Protein AF-0000000075429843 (afdb_homodimer)

Sequence (258 aa):
MAKFWPELMNDLEQLFETKENYDVIMQAGEEPNVQEIYAHYLILCCQSKYFRSKLREKKDGKFIFKKSNIPPEILENIIRFLYCGKINLSLENASALLKTANEFELHSLANHIQEFLIDNQKKLSKIMLMAKFWPELMNDLEQLFETKENYDVIMQAGEEPNVQEIYAHYLILCCQSKYFRSKLREKKDGKFIFKKSNIPPEILENIIRFLYCGKINLSLENASALLKTANEFELHSLANHIQEFLIDNQKKLSKIML

Solvent-accessible surface area (backbone atoms only — not comparable to full-atom values): 14122 Å² total; per-residue (Å²): 125,60,85,41,44,64,62,55,29,50,34,40,37,48,51,52,70,64,61,58,92,51,39,28,38,34,38,15,19,46,87,90,62,57,40,78,46,55,38,42,57,67,56,44,38,54,69,20,65,46,44,36,61,69,49,63,75,60,60,90,69,72,42,78,41,83,37,52,88,39,52,43,73,53,50,52,40,52,52,46,24,61,49,43,40,46,72,91,78,47,86,90,47,37,65,64,45,33,54,49,26,54,71,42,61,34,60,71,60,26,51,52,45,51,49,53,52,52,54,53,49,52,53,52,52,65,67,72,102,127,61,84,42,44,64,61,54,29,50,33,38,38,47,50,51,70,64,60,58,91,52,39,27,39,34,38,15,20,45,87,90,60,58,39,77,45,56,39,43,56,68,57,44,37,55,69,20,66,44,44,37,62,70,50,62,75,60,64,90,70,71,41,78,42,81,38,52,88,39,52,44,71,51,50,52,39,54,52,44,24,62,49,42,41,48,71,91,78,47,85,89,47,38,66,62,44,34,54,50,25,54,72,41,59,34,59,72,60,26,51,52,44,50,50,53,51,51,54,54,51,52,54,51,52,64,66,75,101

InterPro domains:
  IPR000210 BTB/POZ domain [PF00651] (12-120)
  IPR000210 BTB/POZ domain [PS50097] (22-91)
  IPR000210 BTB/POZ domain [SM00225] (22-121)
  IPR011333 SKP1/BTB/POZ domain superfamily [G3DSA:3.30.710.10] (2-128)
  IPR011333 SKP1/BTB/POZ domain superfamily [SSF54695] (4-119)
  IPR051481 BTB/POZ domain-containing protein and Galectin-3-binding [PTHR24410] (5-119)

Nearest PDB structures (foldseek):
  9etx-assembly1_A  TM=9.009E-01  e=1.009E-08  Homo sapiens
  7x4w-assembly1_D  TM=8.822E-01  e=7.793E-09  Homo sapiens
  7x4x-assembly3_F-2  TM=8.848E-01  e=2.051E-08  Homo sapiens
  2vpk-assembly1_A-2  TM=8.552E-01  e=4.538E-07  Homo sapiens
  3e4u-assembly2_D  TM=8.553E-01  e=8.110E-07  Homo sapiens

Organism: Rhizophagus irregularis (strain DAOM 181602 / DAOM 197198 / MUCL 43194) (NCBI:txid747089)

Foldseek 3Di:
DCVCLVVQLVVLLVVQVVLPPFQEWEWEADPPQTDIGTHHLVLLLVQFVLSVVVCVPPDPGHHYHYHHPAHPVLVSQVRSCSRRNDHDDDPVCLVSNLVVCVVRVVVVVNVVSVVVVVVVVVVVVVVVD/DCVCLVVQLVVLLVVQVVLPPFQEWEWEADPPQTDIGTHHLVLLLVQFVLSVVVCVPPDPGHHYHYHHPAHPVLVSQVRSCSRRNDHDDDPVCLVSNLVVCVVRVVVVVNVVSVVVVVVVVVVVVVVVD

Radius of gyration: 21.63 Å; Cα contacts (8 Å, |Δi|>4): 344; chains: 2; bounding box: 53×66×42 Å

pLDDT: mean 94.94, std 5.81, range [60.22, 98.81]

Structure (mmCIF, N/CA/C/O backbone):
data_AF-0000000075429843-model_v1
#
loop_
_entity.id
_entity.type
_entity.pdbx_description
1 polymer 'BTB/POZ protein'
#
loop_
_atom_site.group_PDB
_atom_site.id
_atom_site.type_symbol
_atom_site.label_atom_id
_atom_site.label_alt_id
_atom_site.label_comp_id
_atom_site.label_asym_id
_atom_site.label_entity_id
_atom_site.label_seq_id
_atom_site.pdbx_PDB_ins_code
_atom_site.Cartn_x
_atom_site.Cartn_y
_atom_site.Cartn_z
_atom_site.occupancy
_atom_site.B_iso_or_equiv
_atom_site.auth_seq_id
_atom_site.auth_comp_id
_atom_site.auth_asym_id
_atom_site.auth_atom_id
_atom_site.pdbx_PDB_model_num
ATOM 1 N N . MET A 1 1 ? -12.992 3.619 8.664 1 60.22 1 MET A N 1
ATOM 2 C CA . MET A 1 1 ? -11.547 3.395 8.766 1 60.22 1 MET A CA 1
ATOM 3 C C . MET A 1 1 ? -10.953 3.041 7.41 1 60.22 1 MET A C 1
ATOM 5 O O . MET A 1 1 ? -9.812 3.393 7.117 1 60.22 1 MET A O 1
ATOM 9 N N . ALA A 1 2 ? -11.773 2.734 6.5 1 82.62 2 ALA A N 1
ATOM 10 C CA . ALA A 1 2 ? -11.398 2.121 5.23 1 82.62 2 ALA A CA 1
ATOM 11 C C . ALA A 1 2 ? -11.75 3.029 4.055 1 82.62 2 ALA A C 1
ATOM 13 O O . ALA A 1 2 ? -11.648 2.625 2.896 1 82.62 2 ALA A O 1
ATOM 14 N N . LYS A 1 3 ? -12.008 4.297 4.418 1 92.69 3 LYS A N 1
ATOM 15 C CA . LYS A 1 3 ? -12.57 5.188 3.408 1 92.69 3 LYS A CA 1
ATOM 16 C C . LYS A 1 3 ? -11.617 5.352 2.229 1 92.69 3 LYS A C 1
ATOM 18 O O . LYS A 1 3 ? -12.047 5.441 1.079 1 92.69 3 LYS A O 1
ATOM 23 N N . PHE A 1 4 ? -10.414 5.297 2.475 1 96.94 4 PHE A N 1
ATOM 24 C CA . PHE A 1 4 ? -9.453 5.699 1.458 1 96.94 4 PHE A CA 1
ATOM 25 C C . PHE A 1 4 ? -8.695 4.488 0.926 1 96.94 4 PHE A C 1
ATOM 27 O O . PHE A 1 4 ? -7.887 4.609 0.002 1 96.94 4 PHE A O 1
ATOM 34 N N . TRP A 1 5 ? -8.992 3.365 1.437 1 96.31 5 TRP A N 1
ATOM 35 C CA . TRP A 1 5 ? -8.211 2.172 1.114 1 96.31 5 TRP A CA 1
ATOM 36 C C . TRP A 1 5 ? -8.367 1.804 -0.358 1 96.31 5 TRP A C 1
ATOM 38 O O . TRP A 1 5 ? -7.387 1.45 -1.02 1 96.31 5 TRP A O 1
ATOM 48 N N . PRO A 1 6 ? -9.57 1.978 -0.938 1 96.75 6 PRO A N 1
ATOM 49 C CA . PRO A 1 6 ? -9.68 1.626 -2.355 1 96.75 6 PRO A CA 1
ATOM 50 C C . PRO A 1 6 ? -8.773 2.473 -3.246 1 96.75 6 PRO A C 1
ATOM 52 O O . PRO A 1 6 ? -8.109 1.942 -4.137 1 96.75 6 PRO A O 1
ATOM 55 N N . GLU A 1 7 ? -8.727 3.74 -2.977 1 97.06 7 GLU A N 1
ATOM 56 C CA . GLU A 1 7 ? -7.906 4.641 -3.775 1 97.06 7 GLU A CA 1
ATOM 57 C C . GLU A 1 7 ? -6.418 4.34 -3.598 1 97.06 7 GLU A C 1
ATOM 59 O O . GLU A 1 7 ? -5.672 4.27 -4.574 1 97.06 7 GLU A O 1
ATOM 64 N N . LEU A 1 8 ? -6.008 4.145 -2.416 1 97.5 8 LEU A N 1
ATOM 65 C CA . LEU A 1 8 ? -4.602 3.869 -2.143 1 97.5 8 LEU A CA 1
ATOM 66 C C . LEU A 1 8 ? -4.18 2.537 -2.754 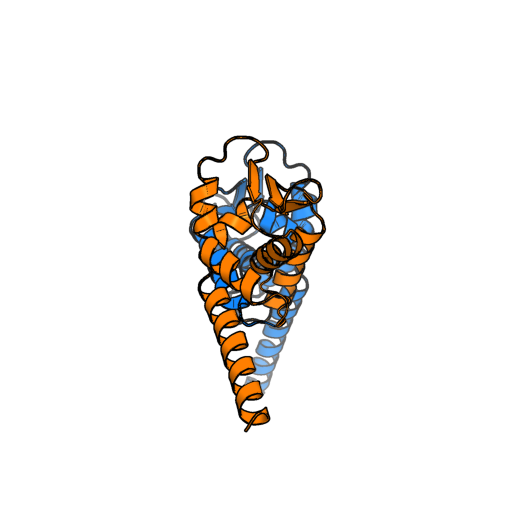1 97.5 8 LEU A C 1
ATOM 68 O O . LEU A 1 8 ? -3.111 2.438 -3.359 1 97.5 8 LEU A O 1
ATOM 72 N N . MET A 1 9 ? -5.039 1.525 -2.656 1 97.62 9 MET A N 1
ATOM 73 C CA . MET A 1 9 ? -4.727 0.208 -3.203 1 97.62 9 MET A CA 1
ATOM 74 C C . MET A 1 9 ? -4.688 0.247 -4.727 1 97.62 9 MET A C 1
ATOM 76 O O . MET A 1 9 ? -3.875 -0.438 -5.352 1 97.62 9 MET A O 1
ATOM 80 N N . ASN A 1 10 ? -5.594 1.026 -5.293 1 97.44 10 ASN A N 1
ATOM 81 C CA . ASN A 1 10 ? -5.562 1.202 -6.742 1 97.44 10 ASN A CA 1
ATOM 82 C C . ASN A 1 10 ? -4.246 1.818 -7.203 1 97.44 10 ASN A C 1
ATOM 84 O O . ASN A 1 10 ? -3.709 1.438 -8.25 1 97.44 10 ASN A O 1
ATOM 88 N N . ASP A 1 11 ? -3.797 2.748 -6.477 1 97.69 11 ASP A N 1
ATOM 89 C CA . ASP A 1 11 ? -2.525 3.377 -6.82 1 97.69 11 ASP A CA 1
ATOM 90 C C . ASP A 1 11 ? -1.376 2.379 -6.727 1 97.69 11 ASP A C 1
ATOM 92 O O . ASP A 1 11 ? -0.506 2.342 -7.598 1 97.69 11 ASP A O 1
ATOM 96 N N . LEU A 1 12 ? -1.346 1.578 -5.727 1 98.06 12 LEU A N 1
ATOM 97 C CA . LEU A 1 12 ? -0.315 0.556 -5.578 1 98.06 12 LEU A CA 1
ATOM 98 C C . LEU A 1 12 ? -0.414 -0.479 -6.695 1 98.06 12 LEU A C 1
ATOM 100 O O . LEU A 1 12 ? 0.605 -0.979 -7.176 1 98.06 12 LEU A O 1
ATOM 104 N N . GLU A 1 13 ? -1.606 -0.774 -7.059 1 98.06 13 GLU A N 1
ATOM 105 C CA . GLU A 1 13 ? -1.791 -1.677 -8.195 1 98.06 13 GLU A CA 1
ATOM 106 C C . GLU A 1 13 ? -1.211 -1.083 -9.469 1 98.06 13 GLU A C 1
ATOM 108 O O . GLU A 1 13 ? -0.562 -1.785 -10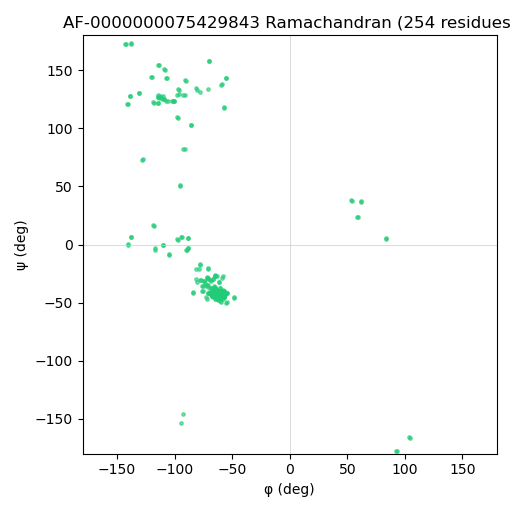.25 1 98.06 13 GLU A O 1
ATOM 113 N N . GLN A 1 14 ? -1.516 0.171 -9.672 1 98 14 GLN A N 1
ATOM 114 C CA . GLN A 1 14 ? -0.986 0.841 -10.859 1 98 14 GLN A CA 1
ATOM 115 C C . GLN A 1 14 ? 0.54 0.845 -10.852 1 98 14 GLN A C 1
ATOM 117 O O . GLN A 1 14 ? 1.171 0.707 -11.898 1 98 14 GLN A O 1
ATOM 122 N N . LEU A 1 15 ? 1.062 1.013 -9.656 1 97.75 15 LEU A N 1
ATOM 123 C CA . LEU A 1 15 ? 2.512 0.921 -9.516 1 97.75 15 LEU A CA 1
ATOM 124 C C . LEU A 1 15 ? 3.023 -0.425 -10.016 1 97.75 15 LEU A C 1
ATOM 126 O O . LEU A 1 15 ? 4.016 -0.483 -10.742 1 97.75 15 LEU A O 1
ATOM 130 N N . PHE A 1 16 ? 2.369 -1.475 -9.664 1 98.19 16 PHE A N 1
ATOM 131 C CA . PHE A 1 16 ? 2.734 -2.816 -10.102 1 98.19 16 PHE A CA 1
ATOM 132 C C . PHE A 1 16 ? 2.588 -2.947 -11.609 1 98.19 16 PHE A C 1
ATOM 134 O O . PHE A 1 16 ? 3.459 -3.512 -12.281 1 98.19 16 PHE A O 1
ATOM 141 N N . GLU A 1 17 ? 1.561 -2.357 -12.141 1 97.56 17 GLU A N 1
ATOM 142 C CA . GLU A 1 17 ? 1.207 -2.551 -13.547 1 97.56 17 GLU A CA 1
ATOM 143 C C . GLU A 1 17 ? 2.113 -1.731 -14.461 1 97.56 17 GLU A C 1
ATOM 145 O O . GLU A 1 17 ? 2.355 -2.113 -15.609 1 97.56 17 GLU A O 1
ATOM 150 N N . THR A 1 18 ? 2.566 -0.661 -14.016 1 95.62 18 THR A N 1
ATOM 151 C CA . THR A 1 18 ? 3.34 0.241 -14.859 1 95.62 18 THR A CA 1
ATOM 152 C C . THR A 1 18 ? 4.773 -0.258 -15.016 1 95.62 18 THR A C 1
ATOM 154 O O . THR A 1 18 ? 5.469 0.117 -15.961 1 95.62 18 THR A O 1
ATOM 157 N N . LYS A 1 19 ? 5.219 -1.172 -14.141 1 95.12 19 LYS A N 1
ATOM 158 C CA . LYS A 1 19 ? 6.523 -1.825 -14.227 1 95.12 19 LYS A CA 1
ATOM 159 C C . LYS A 1 19 ? 7.645 -0.797 -14.336 1 95.12 19 LYS A C 1
ATOM 161 O O . LYS A 1 19 ? 8.531 -0.927 -15.172 1 95.12 19 LYS A O 1
ATOM 166 N N . GLU A 1 20 ? 7.523 0.318 -13.602 1 92.88 20 GLU A N 1
ATOM 167 C CA . GLU A 1 20 ? 8.555 1.349 -13.555 1 92.88 20 GLU A CA 1
ATOM 168 C C . GLU A 1 20 ? 9.258 1.362 -12.203 1 92.88 20 GLU A C 1
ATOM 170 O O . GLU A 1 20 ? 8.695 0.927 -11.203 1 92.88 20 GLU A O 1
ATOM 175 N N . ASN A 1 21 ? 10.523 1.764 -12.188 1 91.44 21 ASN A N 1
ATOM 176 C CA . ASN A 1 21 ? 11.312 1.975 -10.977 1 91.44 21 ASN A CA 1
ATOM 177 C C . ASN A 1 21 ? 11.398 0.706 -10.133 1 91.44 21 ASN A C 1
ATOM 179 O O . ASN A 1 21 ? 11.453 0.773 -8.906 1 91.44 21 ASN A O 1
ATOM 183 N N . TYR A 1 22 ? 11.219 -0.403 -10.82 1 96.12 22 TYR A N 1
ATOM 184 C CA . TYR A 1 22 ? 11.359 -1.675 -10.117 1 96.12 22 TYR A CA 1
ATOM 185 C C . TYR A 1 22 ? 12.812 -1.934 -9.742 1 96.12 22 TYR A C 1
ATOM 187 O O . TYR A 1 22 ? 13.727 -1.373 -10.344 1 96.12 22 TYR A O 1
ATOM 195 N N . ASP A 1 23 ? 13.008 -2.816 -8.695 1 95.62 23 ASP A N 1
ATOM 196 C CA . ASP A 1 23 ? 14.359 -3.184 -8.289 1 95.62 23 ASP A CA 1
ATOM 197 C C . ASP A 1 23 ? 14.461 -4.68 -8 1 95.62 23 ASP A C 1
ATOM 199 O O . ASP A 1 23 ? 15.477 -5.156 -7.496 1 95.62 23 ASP A O 1
ATOM 203 N N . VAL A 1 24 ? 13.422 -5.43 -8.273 1 96.69 24 VAL A N 1
ATOM 204 C CA . VAL A 1 24 ? 13.391 -6.887 -8.195 1 96.69 24 VAL A CA 1
ATOM 205 C C . VAL A 1 24 ? 12.797 -7.465 -9.477 1 96.69 24 VAL A C 1
ATOM 207 O O . VAL A 1 24 ? 11.773 -6.984 -9.969 1 96.69 24 VAL A O 1
ATOM 210 N N . ILE A 1 25 ? 13.438 -8.398 -10.062 1 97.44 25 ILE A N 1
ATOM 211 C CA . ILE A 1 25 ? 12.961 -9.125 -11.234 1 97.44 25 ILE A CA 1
ATOM 212 C C . ILE A 1 25 ? 12.805 -10.602 -10.898 1 97.44 25 ILE A C 1
ATOM 214 O O . ILE A 1 25 ? 13.758 -11.258 -10.484 1 97.44 25 ILE A O 1
ATOM 218 N N . MET A 1 26 ? 11.625 -11.086 -11.062 1 96.69 26 MET A N 1
ATOM 219 C CA . MET A 1 26 ? 11.359 -12.5 -10.836 1 96.69 26 MET A CA 1
ATOM 220 C C . MET A 1 26 ? 11.172 -13.242 -12.156 1 96.69 26 MET A C 1
ATOM 222 O O . MET A 1 26 ? 10.312 -12.867 -12.961 1 96.69 26 MET A O 1
ATOM 226 N N . GLN A 1 27 ? 11.953 -14.219 -12.32 1 97.62 27 GLN A N 1
ATOM 227 C CA . GLN A 1 27 ? 11.828 -15.062 -13.5 1 97.62 27 GLN A CA 1
ATOM 228 C C . GLN A 1 27 ? 11.023 -16.328 -13.195 1 97.62 27 GLN A C 1
ATOM 230 O O . GLN A 1 27 ? 11.516 -17.234 -12.523 1 97.62 27 GLN A O 1
ATOM 235 N N . ALA A 1 28 ? 9.844 -16.359 -13.75 1 97.88 28 ALA A N 1
ATOM 236 C CA . ALA A 1 28 ? 8.906 -17.422 -13.438 1 97.88 28 ALA A CA 1
ATOM 237 C C . ALA A 1 28 ? 8.766 -18.391 -14.609 1 97.88 28 ALA A C 1
ATOM 239 O O . ALA A 1 28 ? 8.719 -17.969 -15.766 1 97.88 28 ALA A O 1
ATOM 240 N N . GLY A 1 29 ? 8.609 -19.703 -14.258 1 96.69 29 GLY A N 1
ATOM 241 C CA . GLY A 1 29 ? 8.391 -20.734 -15.266 1 96.69 29 GLY A CA 1
ATOM 242 C C . GLY A 1 29 ? 9.672 -21.391 -15.734 1 96.69 29 GLY A C 1
ATOM 243 O O . GLY A 1 29 ? 10.766 -21.031 -15.289 1 96.69 29 GLY A O 1
ATOM 244 N N . GLU A 1 30 ? 9.539 -22.312 -16.688 1 92.12 30 GLU A N 1
ATOM 245 C CA . GLU A 1 30 ? 10.664 -23.047 -17.25 1 92.12 30 GLU A CA 1
ATOM 246 C C . GLU A 1 30 ? 10.875 -22.688 -18.719 1 92.12 30 GLU A C 1
ATOM 248 O O . GLU A 1 30 ? 9.938 -22.297 -19.406 1 92.12 30 GLU A O 1
ATOM 253 N N . GLU A 1 31 ? 12.07 -22.875 -19.062 1 89.31 31 GLU A N 1
ATOM 254 C CA . GLU A 1 31 ? 12.383 -22.625 -20.469 1 89.31 31 GLU A CA 1
ATOM 255 C C . GLU A 1 31 ? 11.547 -23.516 -21.391 1 89.31 31 GLU A C 1
ATOM 257 O O . GLU A 1 31 ? 11.336 -24.688 -21.094 1 89.31 31 GLU A O 1
ATOM 262 N N . PRO A 1 32 ? 11.023 -22.953 -22.516 1 90.25 32 PRO A N 1
ATOM 263 C CA . PRO A 1 32 ? 11.234 -21.609 -23.047 1 90.25 32 PRO A CA 1
ATOM 264 C C . PRO A 1 32 ? 10.172 -20.609 -22.578 1 90.25 32 PRO A C 1
ATOM 266 O O . PRO A 1 32 ? 10.156 -19.469 -23.031 1 90.25 32 PRO A O 1
ATOM 269 N N . ASN A 1 33 ? 9.32 -21.078 -21.672 1 92 33 ASN A N 1
ATOM 270 C CA . ASN A 1 33 ? 8.203 -20.234 -21.25 1 92 33 ASN A CA 1
ATOM 271 C C . ASN A 1 33 ? 8.523 -19.469 -19.969 1 92 33 ASN A C 1
ATOM 273 O O . ASN A 1 33 ? 7.781 -19.547 -18.984 1 92 33 ASN A O 1
ATOM 277 N N . VAL A 1 34 ? 9.641 -18.812 -19.953 1 96.25 34 VAL A N 1
ATOM 278 C CA . VAL A 1 34 ? 10.023 -18 -18.797 1 96.25 34 VAL A CA 1
ATOM 279 C C . VAL A 1 34 ? 9.523 -16.578 -18.969 1 96.25 34 VAL A C 1
ATOM 281 O O . VAL A 1 34 ? 9.68 -15.977 -20.031 1 96.25 34 VAL A O 1
ATOM 284 N N . GLN A 1 35 ? 8.812 -16.016 -17.969 1 97.31 35 GLN A N 1
ATOM 285 C CA . GLN A 1 35 ? 8.344 -14.625 -17.969 1 97.31 35 GLN A CA 1
ATOM 286 C C . GLN A 1 35 ? 8.922 -13.852 -16.797 1 97.31 35 GLN A C 1
ATOM 288 O O . GLN A 1 35 ? 9.141 -14.406 -15.719 1 97.31 35 GLN A O 1
ATOM 293 N N . GLU A 1 36 ? 9.188 -12.68 -17.062 1 97.75 36 GLU A N 1
ATOM 294 C CA . GLU A 1 36 ? 9.711 -11.812 -16.016 1 97.75 36 GLU A CA 1
ATOM 295 C C . GLU A 1 36 ? 8.602 -10.984 -15.375 1 97.75 36 GLU A C 1
ATOM 297 O O . GLU A 1 36 ? 7.719 -10.477 -16.078 1 97.75 36 GLU A O 1
ATOM 302 N N . ILE A 1 37 ? 8.617 -10.961 -14.055 1 98.12 37 ILE A N 1
ATOM 303 C CA . ILE A 1 37 ? 7.73 -10.125 -13.25 1 98.12 37 ILE A CA 1
ATOM 304 C C . ILE A 1 37 ? 8.547 -9.07 -12.508 1 98.12 37 ILE A C 1
ATOM 306 O O . ILE A 1 37 ? 9.531 -9.391 -11.836 1 98.12 37 ILE A O 1
ATOM 310 N N . TYR A 1 38 ? 8.164 -7.832 -12.672 1 98.19 38 TYR A N 1
ATOM 311 C CA . TYR A 1 38 ? 8.883 -6.703 -12.102 1 98.19 38 TYR A CA 1
ATOM 312 C C . TYR A 1 38 ? 8.203 -6.199 -10.836 1 98.19 38 TYR A C 1
ATOM 314 O O . TYR A 1 38 ? 6.988 -5.973 -10.828 1 98.19 38 TYR A O 1
ATOM 322 N N . ALA A 1 39 ? 8.93 -6.168 -9.766 1 97.81 39 ALA A N 1
ATOM 323 C CA . ALA A 1 39 ? 8.352 -5.793 -8.477 1 97.81 39 ALA A CA 1
ATOM 324 C C . ALA A 1 39 ? 9.281 -4.863 -7.699 1 97.81 39 ALA A C 1
ATOM 326 O O . ALA A 1 39 ? 10.367 -4.523 -8.18 1 97.81 39 ALA A O 1
ATOM 327 N N . HIS A 1 40 ? 8.898 -4.363 -6.684 1 97.25 40 HIS A N 1
ATOM 328 C CA . HIS A 1 40 ? 9.648 -3.432 -5.848 1 97.25 40 HIS A CA 1
ATOM 329 C C . HIS A 1 40 ? 10.008 -4.066 -4.508 1 97.25 40 HIS A C 1
ATOM 331 O O . HIS A 1 40 ? 9.133 -4.543 -3.785 1 97.25 40 HIS A O 1
ATOM 337 N N . TYR A 1 41 ? 11.266 -4.012 -4.191 1 96.19 41 TYR A N 1
ATOM 338 C CA . TYR A 1 41 ? 11.82 -4.551 -2.955 1 96.19 41 TYR A CA 1
ATOM 339 C C . TYR A 1 41 ? 11 -4.109 -1.748 1 96.19 41 TYR A C 1
ATOM 341 O O . TYR A 1 41 ? 10.641 -4.93 -0.9 1 96.19 41 TYR A O 1
ATOM 349 N N . LEU A 1 42 ? 10.664 -2.871 -1.682 1 96.19 42 LEU A N 1
ATOM 350 C CA . LEU A 1 42 ? 9.984 -2.264 -0.539 1 96.19 42 LEU A CA 1
ATOM 351 C C . LEU A 1 42 ? 8.641 -2.93 -0.287 1 96.19 42 LEU A C 1
ATOM 353 O O . LEU A 1 42 ? 8.328 -3.305 0.846 1 96.19 42 LEU A O 1
ATOM 357 N N . ILE A 1 43 ? 7.789 -3.105 -1.325 1 97.88 43 ILE A N 1
ATOM 358 C CA . ILE A 1 43 ? 6.461 -3.691 -1.197 1 97.88 43 ILE A CA 1
ATOM 359 C C . ILE A 1 43 ? 6.578 -5.168 -0.833 1 97.88 43 ILE A C 1
ATOM 361 O O . ILE A 1 43 ? 5.891 -5.648 0.071 1 97.88 43 ILE A O 1
ATOM 365 N N . LEU A 1 44 ? 7.5 -5.871 -1.487 1 97.19 44 LEU A N 1
ATOM 366 C CA . LEU A 1 44 ? 7.676 -7.297 -1.234 1 97.19 44 LEU A CA 1
ATOM 367 C C . LEU A 1 44 ? 8.094 -7.543 0.211 1 97.19 44 LEU A C 1
ATOM 369 O O . LEU A 1 44 ? 7.523 -8.398 0.89 1 97.19 44 LEU A O 1
ATOM 373 N N . CYS A 1 45 ? 9.07 -6.77 0.705 1 96.31 45 CYS A N 1
ATOM 374 C CA . CYS A 1 45 ? 9.609 -6.973 2.045 1 96.31 45 CYS A CA 1
ATOM 375 C C . CYS A 1 45 ? 8.602 -6.543 3.107 1 96.31 45 CYS A C 1
ATOM 377 O O . CYS A 1 45 ? 8.562 -7.117 4.199 1 96.31 45 CYS A O 1
ATOM 379 N N . CYS A 1 46 ? 7.812 -5.629 2.756 1 96.62 46 CYS A N 1
ATOM 380 C CA . CYS A 1 46 ? 6.824 -5.117 3.699 1 96.62 46 CYS A CA 1
ATOM 381 C C . CYS A 1 46 ? 5.672 -6.098 3.863 1 96.62 46 CYS A C 1
ATOM 383 O O . CYS A 1 46 ? 5.145 -6.266 4.965 1 96.62 46 CYS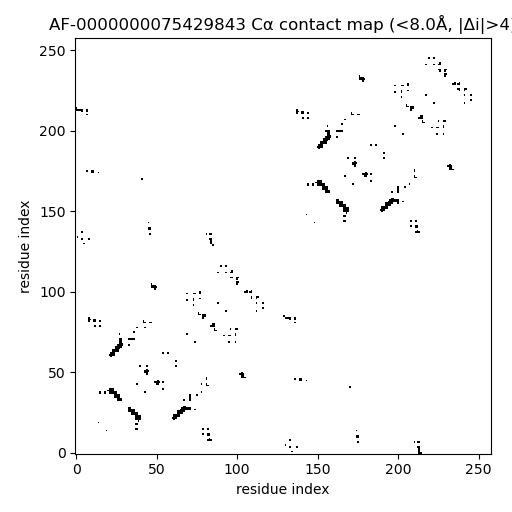 A O 1
ATOM 385 N N . GLN A 1 47 ? 5.285 -6.762 2.838 1 97.12 47 GLN A N 1
ATOM 386 C CA . GLN A 1 47 ? 4.035 -7.516 2.824 1 97.12 47 GLN A CA 1
ATOM 387 C C . GLN A 1 47 ? 4.297 -9.016 2.953 1 97.12 47 GLN A C 1
ATOM 389 O O . GLN A 1 47 ? 3.359 -9.805 3.105 1 97.12 47 GLN A O 1
ATOM 394 N N . SER A 1 48 ? 5.551 -9.43 2.873 1 97.44 48 SER A N 1
ATOM 395 C CA . SER A 1 48 ? 5.891 -10.844 2.916 1 97.44 48 SER A CA 1
ATOM 396 C C . SER A 1 48 ? 7.156 -11.086 3.732 1 97.44 48 SER A C 1
ATOM 398 O O . SER A 1 48 ? 8.242 -10.633 3.355 1 97.44 48 SER A O 1
ATOM 400 N N . LYS A 1 49 ? 7.09 -11.867 4.766 1 95.81 49 LYS A N 1
ATOM 401 C CA . LYS A 1 49 ? 8.25 -12.219 5.57 1 95.81 49 LYS A CA 1
ATOM 402 C C . LYS A 1 49 ? 9.25 -13.047 4.762 1 95.81 49 LYS A C 1
ATOM 404 O O . LYS A 1 49 ? 10.461 -12.938 4.969 1 95.81 49 LYS A O 1
ATOM 409 N N . TYR A 1 50 ? 8.742 -13.891 3.904 1 96.56 50 TYR A N 1
ATOM 410 C CA . TYR A 1 50 ? 9.586 -14.68 3.008 1 96.56 50 TYR A CA 1
ATOM 411 C C . TYR A 1 50 ? 10.508 -13.773 2.197 1 96.56 50 TYR A C 1
ATOM 413 O O . TYR A 1 50 ? 11.727 -13.961 2.195 1 96.56 50 TYR A O 1
ATOM 421 N N . PHE A 1 51 ? 9.906 -12.797 1.615 1 96.19 51 PHE A N 1
ATOM 422 C CA . PHE A 1 51 ? 10.695 -11.906 0.772 1 96.19 51 PHE A CA 1
ATOM 423 C C . PHE A 1 51 ? 11.609 -11.031 1.619 1 96.19 51 PHE A C 1
ATOM 425 O O . PHE A 1 51 ? 12.719 -10.695 1.201 1 96.19 51 PHE A O 1
ATOM 432 N N . ARG A 1 52 ? 11.125 -10.656 2.799 1 94.06 52 ARG A N 1
ATOM 433 C CA . ARG A 1 52 ? 11.969 -9.883 3.705 1 94.06 52 ARG A CA 1
ATOM 434 C C . ARG A 1 52 ? 13.258 -10.641 4.035 1 94.06 52 ARG A C 1
ATOM 436 O O . ARG A 1 52 ? 14.336 -10.047 4.094 1 94.06 52 ARG A O 1
ATOM 443 N N . SER A 1 53 ? 13.164 -11.914 4.219 1 94.38 53 SER A N 1
ATOM 444 C CA . SER A 1 53 ? 14.312 -12.758 4.531 1 94.38 53 SER A CA 1
ATOM 445 C C . SER A 1 53 ? 15.164 -13.008 3.297 1 94.38 53 SER A C 1
ATOM 447 O O . SER A 1 53 ? 16.391 -12.883 3.348 1 94.38 53 SER A O 1
ATOM 449 N N . LYS A 1 54 ? 14.547 -13.211 2.166 1 92.19 54 LYS A N 1
ATOM 450 C CA . LYS A 1 54 ? 15.234 -13.586 0.934 1 92.19 54 LYS A CA 1
ATOM 451 C C . LYS A 1 54 ? 15.984 -12.398 0.34 1 92.19 54 LYS A C 1
ATOM 453 O O . LYS A 1 54 ? 17.047 -12.57 -0.272 1 92.19 54 LYS A O 1
ATOM 458 N N . LEU A 1 55 ? 15.422 -11.195 0.558 1 91.38 55 LEU A N 1
ATOM 459 C CA . LEU A 1 55 ? 15.984 -10.008 -0.078 1 91.38 55 LEU A CA 1
ATOM 460 C C . LEU A 1 55 ? 16.922 -9.273 0.876 1 91.38 55 LEU A C 1
ATOM 462 O O . LEU A 1 55 ? 17.391 -8.18 0.565 1 91.38 55 LEU A O 1
ATOM 466 N N . ARG A 1 56 ? 17.109 -9.867 2.043 1 86.44 56 ARG A N 1
ATOM 467 C CA . ARG A 1 56 ? 18 -9.242 3.025 1 86.44 56 ARG A CA 1
ATOM 468 C C . ARG A 1 56 ? 19.406 -9.047 2.455 1 86.44 56 ARG A C 1
ATOM 470 O O . ARG A 1 56 ? 20.109 -8.117 2.842 1 86.44 56 ARG A O 1
ATOM 477 N N . GLU A 1 57 ? 19.797 -9.867 1.517 1 79.25 57 GLU A N 1
ATOM 478 C CA . GLU A 1 57 ? 21.141 -9.867 0.95 1 79.25 57 GLU A CA 1
ATOM 479 C C . GLU A 1 57 ? 21.219 -8.938 -0.256 1 79.25 57 GLU A C 1
ATOM 481 O O . GLU A 1 57 ? 22.297 -8.773 -0.846 1 79.25 57 GLU A O 1
ATOM 486 N N . LYS A 1 58 ? 19.984 -8.406 -0.588 1 78.19 58 LYS A N 1
ATOM 487 C CA . LYS A 1 58 ? 20 -7.535 -1.762 1 78.19 58 LYS A CA 1
ATOM 488 C C . LYS A 1 58 ? 20.984 -6.387 -1.58 1 78.19 58 LYS A C 1
ATOM 490 O O . LYS A 1 58 ? 20.969 -5.707 -0.552 1 78.19 58 LYS A O 1
ATOM 495 N N . LYS A 1 59 ? 21.953 -6.383 -2.471 1 77.31 59 LYS A N 1
ATOM 496 C CA . LYS A 1 59 ? 22.922 -5.301 -2.543 1 77.31 59 LYS A CA 1
ATOM 497 C C . LYS A 1 59 ? 22.5 -4.242 -3.557 1 77.31 59 LYS A C 1
ATOM 499 O O . LYS A 1 59 ? 21.328 -4.172 -3.932 1 77.31 59 LYS A O 1
ATOM 504 N N . ASP A 1 60 ? 23.453 -3.59 -4.059 1 76.31 60 ASP A N 1
ATOM 505 C CA . ASP A 1 60 ? 23.188 -2.504 -5 1 76.31 60 ASP A CA 1
ATOM 506 C C . ASP A 1 60 ? 22.688 -3.043 -6.336 1 76.31 60 ASP A C 1
ATOM 508 O O . ASP A 1 60 ? 23.141 -4.098 -6.793 1 76.31 60 ASP A O 1
ATOM 512 N N . GLY A 1 61 ? 21.656 -2.434 -6.82 1 84.06 61 GLY A N 1
ATOM 513 C CA . GLY A 1 61 ? 21.156 -2.779 -8.141 1 84.06 61 GLY A CA 1
ATOM 514 C C . GLY A 1 61 ? 19.906 -3.637 -8.094 1 84.06 61 GLY A C 1
ATOM 515 O O . GLY A 1 61 ? 19.203 -3.664 -7.078 1 84.06 61 GLY A O 1
ATOM 516 N N . LYS A 1 62 ? 19.594 -4.223 -9.234 1 89.94 62 LYS A N 1
ATOM 517 C CA . LYS A 1 62 ? 18.406 -5.059 -9.367 1 89.94 62 LYS A CA 1
ATOM 518 C C . LYS A 1 62 ? 18.672 -6.469 -8.844 1 89.94 62 LYS A C 1
ATOM 520 O O . LYS A 1 62 ? 19.734 -7.039 -9.078 1 89.94 62 LYS A O 1
ATOM 525 N N . PHE A 1 63 ? 17.766 -7.008 -8.078 1 92.81 63 PHE A N 1
ATOM 526 C CA . PHE A 1 63 ? 17.812 -8.375 -7.566 1 92.81 63 PHE A CA 1
ATOM 527 C C . PHE A 1 63 ? 16.969 -9.305 -8.43 1 92.81 63 PHE A C 1
ATOM 529 O O . PHE A 1 63 ? 15.805 -9.023 -8.695 1 92.81 63 PHE A O 1
ATOM 536 N N . ILE A 1 64 ? 17.578 -10.445 -8.875 1 93.19 64 ILE A N 1
ATOM 537 C CA . ILE A 1 64 ? 16.875 -11.383 -9.75 1 93.19 64 ILE A CA 1
ATOM 538 C C . ILE A 1 64 ? 16.547 -12.656 -8.969 1 93.19 64 ILE A C 1
ATOM 540 O O . ILE A 1 64 ? 17.422 -13.266 -8.359 1 93.19 64 ILE A O 1
ATOM 544 N N . PHE A 1 65 ? 15.305 -12.977 -8.984 1 90.69 65 PHE A N 1
ATOM 545 C CA . PHE A 1 65 ? 14.766 -14.188 -8.367 1 90.69 65 PHE A CA 1
ATOM 546 C C . PHE A 1 65 ? 14.289 -15.172 -9.422 1 90.69 65 PHE A C 1
ATOM 548 O O . PHE A 1 65 ? 13.484 -14.82 -10.289 1 90.69 65 PHE A O 1
ATOM 555 N N . LYS A 1 66 ? 14.859 -16.359 -9.266 1 92.88 66 LYS A N 1
ATOM 556 C CA . LYS A 1 66 ? 14.391 -17.406 -10.18 1 92.88 66 LYS A CA 1
ATOM 557 C C . LYS A 1 66 ? 13.383 -18.328 -9.492 1 92.88 66 LYS A C 1
ATOM 559 O O . LYS A 1 66 ? 13.641 -18.844 -8.406 1 92.88 66 LYS A O 1
ATOM 564 N N . LYS A 1 67 ? 12.172 -18.422 -10.117 1 94.81 67 LYS A N 1
ATOM 565 C CA . LYS A 1 67 ? 11.102 -19.297 -9.648 1 94.81 67 LYS A CA 1
ATOM 566 C C . LYS A 1 67 ? 10.586 -20.188 -10.781 1 94.81 67 LYS A C 1
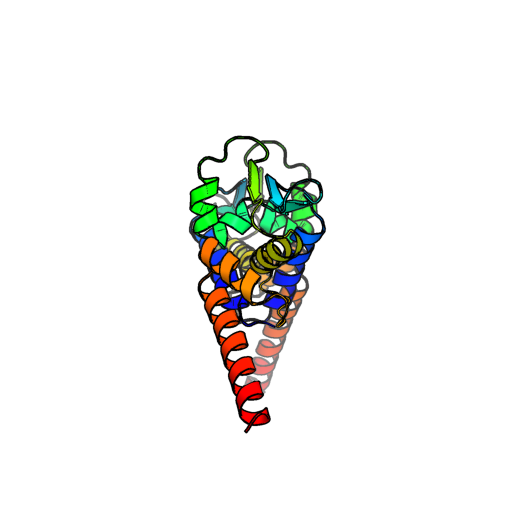ATOM 568 O O . LYS A 1 67 ? 9.438 -20.062 -11.203 1 94.81 67 LYS A O 1
ATOM 573 N N . SER A 1 68 ? 11.391 -21.141 -11.125 1 94.19 68 SER A N 1
ATOM 574 C CA . SER A 1 68 ? 11.094 -22 -12.266 1 94.19 68 SER A CA 1
ATOM 575 C C . SER A 1 68 ? 9.922 -22.938 -11.961 1 94.19 68 SER A C 1
ATOM 577 O O . SER A 1 68 ? 9.242 -23.391 -12.875 1 94.19 68 SER A O 1
ATOM 579 N N . ASN A 1 69 ? 9.672 -23.141 -10.734 1 94.06 69 ASN A N 1
ATOM 580 C CA . ASN A 1 69 ? 8.656 -24.094 -10.32 1 94.06 69 ASN A CA 1
ATOM 581 C C . ASN A 1 69 ? 7.273 -23.453 -10.227 1 94.06 69 ASN A C 1
ATOM 583 O O . ASN A 1 69 ? 6.297 -24.125 -9.898 1 94.06 69 ASN A O 1
ATOM 587 N N . ILE A 1 70 ? 7.16 -22.188 -10.445 1 97.75 70 ILE A N 1
ATOM 588 C CA . ILE A 1 70 ? 5.883 -21.5 -10.352 1 97.75 70 ILE A CA 1
ATOM 589 C C . ILE A 1 70 ? 5.477 -20.969 -11.734 1 97.75 70 ILE A C 1
ATOM 591 O O . ILE A 1 70 ? 6.227 -20.234 -12.367 1 97.75 70 ILE A O 1
ATOM 595 N N . PRO A 1 71 ? 4.34 -21.375 -12.203 1 97.56 71 PRO A N 1
ATOM 596 C CA . PRO A 1 71 ? 3.861 -20.812 -13.469 1 97.56 71 PRO A CA 1
ATOM 597 C C . PRO A 1 71 ? 3.783 -19.281 -13.43 1 97.56 71 PRO A C 1
ATOM 599 O O . PRO A 1 71 ? 3.398 -18.703 -12.406 1 97.56 71 PRO A O 1
ATOM 602 N N . PRO A 1 72 ? 4.102 -18.594 -14.547 1 97.94 72 PRO A N 1
ATOM 603 C CA . PRO A 1 72 ? 4.156 -17.125 -14.555 1 97.94 72 PRO A CA 1
ATOM 604 C C . PRO A 1 72 ? 2.84 -16.484 -14.125 1 97.94 72 PRO A C 1
ATOM 606 O O . PRO A 1 72 ? 2.842 -15.531 -13.352 1 97.94 72 PRO A O 1
ATOM 609 N N . GLU A 1 73 ? 1.743 -17.047 -14.555 1 98.06 73 GLU A N 1
ATOM 610 C CA . GLU A 1 73 ? 0.446 -16.438 -14.25 1 98.06 73 GLU A CA 1
ATOM 611 C C . GLU A 1 73 ? 0.128 -16.562 -12.758 1 98.06 73 GLU A C 1
ATOM 613 O O . GLU A 1 73 ? -0.53 -15.688 -12.195 1 98.06 73 GLU A O 1
ATOM 618 N N . ILE A 1 74 ? 0.593 -17.594 -12.109 1 98.69 74 ILE A N 1
ATOM 619 C CA . ILE A 1 74 ? 0.373 -17.812 -10.688 1 98.69 74 ILE A CA 1
ATOM 620 C C . ILE A 1 74 ? 1.212 -16.828 -9.875 1 98.69 74 ILE A C 1
ATOM 622 O O . ILE A 1 74 ? 0.704 -16.172 -8.961 1 98.69 74 ILE A O 1
ATOM 626 N N . LEU A 1 75 ? 2.439 -16.719 -10.289 1 98.69 75 LEU A N 1
ATOM 627 C CA . LEU A 1 75 ? 3.324 -15.805 -9.57 1 98.69 75 LEU A CA 1
ATOM 628 C C . LEU A 1 75 ? 2.844 -14.367 -9.711 1 98.69 75 LEU A C 1
ATOM 630 O O . LEU A 1 75 ? 2.807 -13.625 -8.727 1 98.69 75 LEU A O 1
ATOM 634 N N . GLU A 1 76 ? 2.535 -14.023 -10.922 1 98.56 76 GLU A N 1
ATOM 635 C CA . GLU A 1 76 ? 2.037 -12.672 -11.148 1 98.56 76 GLU A CA 1
ATOM 636 C C . GLU A 1 76 ? 0.809 -12.383 -10.289 1 98.56 76 GLU A C 1
ATOM 638 O O . GLU A 1 76 ? 0.679 -11.297 -9.719 1 98.56 76 GLU A O 1
ATOM 643 N N . ASN A 1 77 ? -0.107 -13.328 -10.211 1 98.75 77 ASN A N 1
ATOM 644 C CA . ASN A 1 77 ? -1.306 -13.211 -9.391 1 98.75 77 ASN A CA 1
ATOM 645 C C . ASN A 1 77 ? -0.957 -13.008 -7.918 1 98.75 77 ASN A C 1
ATOM 647 O O . ASN A 1 77 ? -1.528 -12.141 -7.254 1 98.75 77 ASN A O 1
ATOM 651 N N . ILE A 1 78 ? 0.002 -13.711 -7.395 1 98.81 78 ILE A N 1
ATOM 652 C CA . ILE A 1 78 ? 0.431 -13.641 -6 1 98.81 78 ILE A CA 1
ATOM 653 C C . ILE A 1 78 ? 1.109 -12.297 -5.738 1 98.81 78 ILE A C 1
ATOM 655 O O . ILE A 1 78 ? 0.879 -11.672 -4.699 1 98.81 78 ILE A O 1
ATOM 659 N N . ILE A 1 79 ? 1.916 -11.859 -6.668 1 98.62 79 ILE A N 1
ATOM 660 C CA . ILE A 1 79 ? 2.617 -10.594 -6.48 1 98.62 79 ILE A CA 1
ATOM 661 C C . ILE A 1 79 ? 1.62 -9.438 -6.539 1 98.62 79 ILE A C 1
ATOM 663 O O . ILE A 1 79 ? 1.706 -8.492 -5.75 1 98.62 79 ILE A O 1
ATOM 667 N N . ARG A 1 80 ? 0.686 -9.516 -7.477 1 98.44 80 ARG A N 1
ATOM 668 C CA . ARG A 1 80 ? -0.388 -8.523 -7.508 1 98.44 80 ARG A CA 1
ATOM 669 C C . ARG A 1 80 ? -1.098 -8.445 -6.16 1 98.44 80 ARG A C 1
ATOM 671 O O . ARG A 1 80 ? -1.396 -7.352 -5.676 1 98.44 80 ARG A O 1
ATOM 678 N N . PHE A 1 81 ? -1.323 -9.57 -5.594 1 98.56 81 PHE A N 1
ATOM 679 C CA . PHE A 1 81 ? -1.952 -9.656 -4.281 1 98.56 81 PHE A CA 1
ATOM 680 C C . PHE A 1 81 ? -1.138 -8.891 -3.244 1 98.56 81 PHE A C 1
ATOM 682 O O . PHE A 1 81 ? -1.698 -8.18 -2.408 1 98.56 81 PHE A O 1
ATOM 689 N N . LEU A 1 82 ? 0.079 -8.992 -3.297 1 98.5 82 LEU A N 1
ATOM 690 C CA . LEU A 1 82 ? 0.937 -8.305 -2.338 1 98.5 82 LEU A CA 1
ATOM 691 C C . LEU A 1 82 ? 0.817 -6.793 -2.49 1 98.5 82 LEU A C 1
ATOM 693 O O . LEU A 1 82 ? 0.989 -6.051 -1.52 1 98.5 82 LEU A O 1
ATOM 697 N N . TYR A 1 83 ? 0.492 -6.324 -3.658 1 98.38 83 TYR A N 1
ATOM 698 C CA . TYR A 1 83 ? 0.399 -4.891 -3.91 1 98.38 83 TYR A CA 1
ATOM 699 C C . TYR A 1 83 ? -0.964 -4.352 -3.492 1 98.38 83 TYR A C 1
ATOM 701 O O . TYR A 1 83 ? -1.059 -3.264 -2.92 1 98.38 83 TYR A O 1
ATOM 709 N N . CYS A 1 84 ? -1.968 -5.121 -3.803 1 98 84 CYS A N 1
ATOM 710 C CA . CYS A 1 84 ? -3.26 -4.453 -3.697 1 98 84 CYS A CA 1
ATOM 711 C C . CYS A 1 84 ? -4.312 -5.387 -3.113 1 98 84 CYS A C 1
ATOM 713 O O . CYS A 1 84 ? -5.488 -5.023 -3.025 1 98 84 CYS A O 1
ATOM 715 N N . GLY A 1 85 ? -3.98 -6.613 -2.795 1 97.88 85 GLY A N 1
ATOM 716 C CA . GLY A 1 85 ? -4.875 -7.512 -2.08 1 97.88 85 GLY A CA 1
ATOM 717 C C . GLY A 1 85 ? -5.863 -8.219 -2.988 1 97.88 85 GLY A C 1
ATOM 718 O O . GLY A 1 85 ? -6.742 -8.945 -2.516 1 97.88 85 GLY A O 1
ATOM 719 N N . LYS A 1 86 ? -5.727 -8.039 -4.277 1 97.69 86 LYS A N 1
ATOM 720 C CA . LYS A 1 86 ? -6.598 -8.719 -5.23 1 97.69 86 LYS A CA 1
ATOM 721 C C . LYS A 1 86 ? -6.004 -10.062 -5.656 1 97.69 86 LYS A C 1
ATOM 723 O O . LYS A 1 86 ? -4.793 -10.18 -5.844 1 97.69 86 LYS A O 1
ATOM 728 N N . ILE A 1 87 ? -6.887 -11.016 -5.789 1 98 87 ILE A N 1
ATOM 729 C CA . ILE A 1 87 ? -6.484 -12.336 -6.25 1 98 87 ILE A CA 1
ATOM 730 C C . ILE A 1 87 ? -7.523 -12.883 -7.23 1 98 87 ILE A C 1
ATOM 732 O O . ILE A 1 87 ? -8.727 -12.805 -6.973 1 98 87 ILE A O 1
ATOM 736 N N . ASN A 1 88 ? -7.129 -13.305 -8.383 1 98.12 88 ASN A N 1
ATOM 737 C CA . ASN A 1 88 ? -7.977 -14.047 -9.312 1 98.12 88 ASN A CA 1
ATOM 738 C C . ASN A 1 88 ? -7.965 -15.539 -9.008 1 98.12 88 ASN A C 1
ATOM 740 O O . ASN A 1 88 ? -7.023 -16.25 -9.375 1 98.12 88 ASN A O 1
ATOM 744 N N . LEU A 1 89 ? -9.023 -15.961 -8.398 1 98.19 89 LEU A N 1
ATOM 745 C CA . LEU A 1 89 ? -9.102 -17.312 -7.855 1 98.19 89 LEU A CA 1
ATOM 746 C C . LEU A 1 89 ? -10.164 -18.141 -8.586 1 98.19 89 LEU A C 1
ATOM 748 O O . LEU A 1 89 ? -11.281 -17.656 -8.805 1 98.19 89 LEU A O 1
ATOM 752 N N . SER A 1 90 ? -9.875 -19.203 -9.047 1 98.19 90 SER A N 1
ATOM 753 C CA . SER A 1 90 ? -10.766 -20.188 -9.672 1 98.19 90 SER A CA 1
ATOM 754 C C . SER A 1 90 ? -10.367 -21.609 -9.305 1 98.19 90 SER A C 1
ATOM 756 O O . SER A 1 90 ? -9.305 -21.828 -8.719 1 98.19 90 SER A O 1
ATOM 758 N N . LEU A 1 91 ? -11.156 -22.562 -9.664 1 97.12 91 LEU A N 1
ATOM 759 C CA . LEU A 1 91 ? -10.852 -23.953 -9.375 1 97.12 91 LEU A CA 1
ATOM 760 C C . LEU A 1 91 ? -9.617 -24.406 -10.148 1 97.12 91 LEU A C 1
ATOM 762 O O . LEU A 1 91 ? -8.852 -25.25 -9.672 1 97.12 91 LEU A O 1
ATOM 766 N N . GLU A 1 92 ? -9.398 -23.828 -11.281 1 97.75 92 GLU A N 1
ATOM 767 C CA . GLU A 1 92 ? -8.312 -24.234 -12.172 1 97.75 92 GLU A CA 1
ATOM 768 C C . GLU A 1 92 ? -6.953 -23.844 -11.594 1 97.75 92 GLU A C 1
ATOM 770 O O . GLU A 1 92 ? -5.953 -24.531 -11.82 1 97.75 92 GLU A O 1
ATOM 775 N N . ASN A 1 93 ? -6.965 -22.781 -10.82 1 98.44 93 ASN A N 1
ATOM 776 C CA . ASN A 1 93 ? -5.656 -22.281 -10.406 1 98.44 93 ASN A CA 1
ATOM 777 C C . ASN A 1 93 ? -5.488 -22.359 -8.891 1 98.44 93 ASN A C 1
ATOM 779 O O . ASN A 1 93 ? -4.398 -22.094 -8.367 1 98.44 93 ASN A O 1
ATOM 783 N N . ALA A 1 94 ? -6.441 -22.734 -8.156 1 98.56 94 ALA A N 1
ATOM 784 C CA . ALA A 1 94 ? -6.488 -22.672 -6.699 1 98.56 94 ALA A CA 1
ATOM 785 C C . ALA A 1 94 ? -5.348 -23.469 -6.074 1 98.56 94 ALA A C 1
ATOM 787 O O . ALA A 1 94 ? -4.695 -23 -5.137 1 98.56 94 ALA A O 1
ATOM 788 N N . SER A 1 95 ? -5.102 -24.672 -6.566 1 98.25 95 SER A N 1
ATOM 789 C CA . SER A 1 95 ? -4.059 -25.516 -5.984 1 98.25 95 SER A CA 1
ATOM 790 C C . SER A 1 95 ? -2.684 -24.875 -6.133 1 98.25 95 SER A C 1
ATOM 792 O O . SER A 1 95 ? -1.903 -24.844 -5.18 1 98.25 95 SER A O 1
ATOM 794 N N . ALA A 1 96 ? -2.395 -24.375 -7.32 1 98.56 96 ALA A N 1
ATOM 795 C CA . ALA A 1 96 ? -1.108 -23.734 -7.57 1 98.56 96 ALA A CA 1
ATOM 796 C C . ALA A 1 96 ? -0.963 -22.453 -6.742 1 98.56 96 ALA A C 1
ATOM 798 O O . ALA A 1 96 ? 0.11 -22.188 -6.199 1 98.56 96 ALA A O 1
ATOM 799 N N . LEU A 1 97 ? -2.02 -21.703 -6.586 1 98.81 97 LEU A N 1
ATOM 800 C CA . LEU A 1 97 ? -2.01 -20.484 -5.766 1 98.81 97 LEU A CA 1
ATOM 801 C C . LEU A 1 97 ? -1.77 -20.828 -4.301 1 98.81 97 LEU A C 1
ATOM 803 O O . LEU A 1 97 ? -1.015 -20.141 -3.613 1 98.81 97 LEU A O 1
ATOM 807 N N . LEU A 1 98 ? -2.426 -21.906 -3.871 1 98.75 98 LEU A N 1
ATOM 808 C CA . LEU A 1 98 ? -2.26 -22.328 -2.486 1 98.75 98 LEU A CA 1
ATOM 809 C C . LEU A 1 98 ? -0.812 -22.719 -2.205 1 98.75 98 LEU A C 1
ATOM 811 O O . LEU A 1 98 ? -0.236 -22.281 -1.202 1 98.75 98 LEU A O 1
ATOM 815 N N . LYS A 1 99 ? -0.279 -23.484 -3.076 1 98.62 99 LYS A N 1
ATOM 816 C CA . LYS A 1 99 ? 1.11 -23.906 -2.926 1 98.62 99 LYS A CA 1
ATOM 817 C C . LYS A 1 99 ? 2.047 -22.703 -2.867 1 98.62 99 LYS A C 1
ATOM 819 O O . LYS A 1 99 ? 2.936 -22.641 -2.014 1 98.62 99 LYS A O 1
ATOM 824 N N . THR A 1 100 ? 1.873 -21.781 -3.742 1 98.56 100 THR A N 1
ATOM 825 C CA . THR A 1 100 ? 2.727 -20.594 -3.811 1 98.56 100 THR A CA 1
ATOM 826 C C . THR A 1 100 ? 2.523 -19.703 -2.588 1 98.56 100 THR A C 1
ATOM 828 O O . THR A 1 100 ? 3.488 -19.188 -2.018 1 98.56 100 THR A O 1
ATOM 831 N N . ALA A 1 101 ? 1.298 -19.469 -2.184 1 98.69 101 ALA A N 1
ATOM 832 C CA . ALA A 1 101 ? 1.003 -18.688 -0.982 1 98.69 101 ALA A CA 1
ATOM 833 C C . ALA A 1 101 ? 1.712 -19.281 0.236 1 98.69 101 ALA A C 1
ATOM 835 O O . ALA A 1 101 ? 2.25 -18.547 1.064 1 98.69 101 ALA A O 1
ATOM 836 N N . ASN A 1 102 ? 1.695 -20.609 0.313 1 98.5 102 ASN A N 1
ATOM 837 C CA . ASN A 1 102 ? 2.391 -21.281 1.411 1 98.5 102 ASN A CA 1
ATOM 838 C C . ASN A 1 102 ? 3.9 -21.078 1.319 1 98.5 102 ASN A C 1
ATOM 840 O O . ASN A 1 102 ? 4.562 -20.828 2.33 1 98.5 102 ASN A O 1
ATOM 844 N N . GLU A 1 103 ? 4.414 -21.203 0.123 1 97.12 103 GLU A N 1
ATOM 845 C CA . GLU A 1 103 ? 5.844 -20.984 -0.064 1 97.12 103 GLU A CA 1
ATOM 846 C C . GLU A 1 103 ? 6.254 -19.594 0.383 1 97.12 103 GLU A C 1
ATOM 848 O O . GLU A 1 103 ? 7.293 -19.422 1.021 1 97.12 103 GLU A O 1
ATOM 853 N N . PHE A 1 104 ? 5.449 -18.609 0.047 1 97.62 104 PHE A N 1
ATOM 854 C CA . PHE A 1 104 ? 5.766 -17.219 0.347 1 97.62 104 PHE A CA 1
ATOM 855 C C . PHE A 1 104 ? 5.254 -16.828 1.729 1 97.62 104 PHE A C 1
ATOM 857 O O . PHE A 1 104 ? 5.238 -15.648 2.082 1 97.62 104 PHE A O 1
ATOM 864 N N . GLU A 1 105 ? 4.73 -17.781 2.477 1 97.88 105 GLU A N 1
ATOM 865 C CA . GLU A 1 105 ? 4.301 -17.609 3.861 1 97.88 105 GLU A CA 1
ATOM 866 C C . GLU A 1 105 ? 3.188 -16.578 3.975 1 97.88 105 GLU A C 1
ATOM 868 O O . GLU A 1 105 ? 3.188 -15.758 4.891 1 97.88 105 GLU A O 1
ATOM 873 N N . LEU A 1 106 ? 2.324 -16.562 2.994 1 98.25 106 LEU A N 1
ATOM 874 C CA . LEU A 1 106 ? 1.135 -15.727 3.012 1 98.25 106 LEU A CA 1
ATOM 875 C C . LEU A 1 106 ? -0.052 -16.469 3.611 1 98.25 106 LEU A C 1
ATOM 877 O O . LEU A 1 106 ? -0.959 -16.891 2.889 1 98.25 106 LEU A O 1
ATOM 881 N N . HIS A 1 107 ? -0.117 -16.484 4.887 1 97.94 107 HIS A N 1
ATOM 882 C CA . HIS A 1 107 ? -1.009 -17.391 5.594 1 97.94 107 HIS A CA 1
ATOM 883 C C . HIS A 1 107 ? -2.467 -16.984 5.422 1 97.94 107 HIS A C 1
ATOM 885 O O . HIS A 1 107 ? -3.34 -17.828 5.242 1 97.94 107 HIS A O 1
ATOM 891 N N . SER A 1 108 ? -2.713 -15.695 5.5 1 97.94 108 SER A N 1
ATOM 892 C CA . SER A 1 108 ? -4.086 -15.242 5.32 1 97.94 108 SER A CA 1
ATOM 893 C C . SER A 1 108 ? -4.613 -15.609 3.938 1 97.94 108 SER A C 1
ATOM 895 O O . SER A 1 108 ? -5.754 -16.047 3.799 1 97.94 108 SER A O 1
ATOM 897 N N . LEU A 1 109 ? -3.812 -15.383 2.979 1 98.25 109 LEU A N 1
ATOM 898 C CA . LEU A 1 109 ? -4.203 -15.734 1.618 1 98.25 109 LEU A CA 1
ATOM 899 C C . LEU A 1 109 ? -4.383 -17.234 1.475 1 98.25 109 LEU A C 1
ATOM 901 O O . LEU A 1 109 ? -5.355 -17.703 0.875 1 98.25 109 LEU A O 1
ATOM 905 N N . ALA A 1 110 ? -3.447 -18.031 2.014 1 98.62 110 ALA A N 1
ATOM 906 C CA . ALA A 1 110 ? -3.535 -19.484 1.956 1 98.62 110 ALA A CA 1
ATOM 907 C C . ALA A 1 110 ? -4.836 -19.984 2.584 1 98.62 110 ALA A C 1
ATOM 909 O O . ALA A 1 110 ? -5.516 -20.844 2.018 1 98.62 110 ALA A O 1
ATOM 910 N N . ASN A 1 111 ? -5.125 -19.438 3.699 1 98.56 111 ASN A N 1
ATOM 911 C CA . ASN A 1 111 ? -6.367 -19.812 4.371 1 98.56 111 ASN A CA 1
ATOM 912 C C . ASN A 1 111 ? -7.586 -19.516 3.504 1 98.56 111 ASN A C 1
ATOM 914 O O . ASN A 1 111 ? -8.516 -20.312 3.436 1 98.56 111 ASN A O 1
ATOM 918 N N . HIS A 1 112 ? -7.598 -18.375 2.887 1 98.19 112 HIS A N 1
ATOM 919 C CA . HIS A 1 112 ? -8.688 -18 2.002 1 98.19 112 HIS A CA 1
ATOM 920 C C . HIS A 1 112 ? -8.844 -18.984 0.85 1 98.1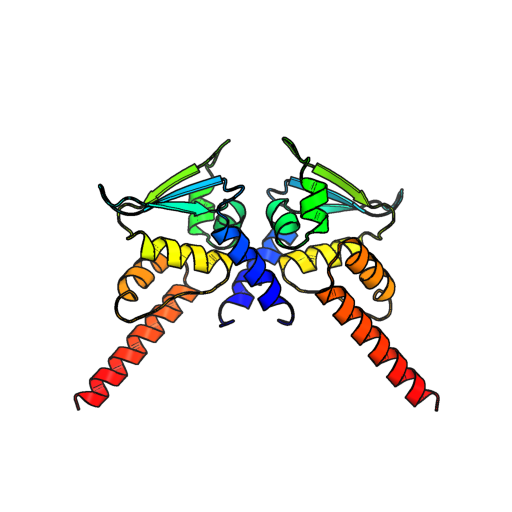9 112 HIS A C 1
ATOM 922 O O . HIS A 1 112 ? -9.961 -19.391 0.519 1 98.19 112 HIS A O 1
ATOM 928 N N . ILE A 1 113 ? -7.766 -19.359 0.243 1 98.44 113 ILE A N 1
ATOM 929 C CA . ILE A 1 113 ? -7.781 -20.297 -0.881 1 98.44 113 ILE A CA 1
ATOM 930 C C . ILE A 1 113 ? -8.266 -21.656 -0.41 1 98.44 113 ILE A C 1
ATOM 932 O O . ILE A 1 113 ? -9.055 -22.312 -1.094 1 98.44 113 ILE A O 1
ATOM 936 N N . GLN A 1 114 ? -7.781 -22.062 0.748 1 98.38 114 GLN A N 1
ATOM 937 C CA . GLN A 1 114 ? -8.211 -23.344 1.317 1 98.38 114 GLN A CA 1
ATOM 938 C C . GLN A 1 114 ? -9.719 -23.359 1.547 1 98.38 114 GLN A C 1
ATOM 940 O O . GLN A 1 114 ? -10.391 -24.344 1.23 1 98.38 114 GLN A O 1
ATOM 945 N N . GLU A 1 115 ? -10.211 -22.297 2.1 1 98.06 115 GLU A N 1
ATOM 946 C CA . GLU A 1 115 ? -11.648 -22.188 2.318 1 98.06 115 GLU A CA 1
ATOM 947 C C . GLU A 1 115 ? -12.422 -22.281 1.003 1 98.06 115 GLU A C 1
ATOM 949 O O . GLU A 1 115 ? -13.469 -22.922 0.934 1 98.06 115 GLU A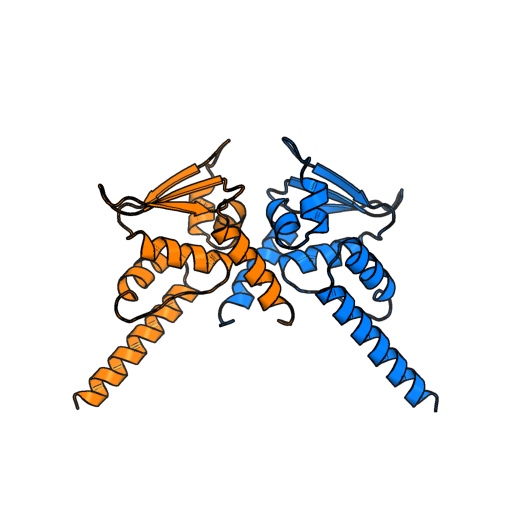 O 1
ATOM 954 N N . PHE A 1 116 ? -11.977 -21.625 0.012 1 98.06 116 PHE A N 1
ATOM 955 C CA . PHE A 1 116 ? -12.578 -21.656 -1.316 1 98.06 116 PHE A CA 1
ATOM 956 C C . PHE A 1 116 ? -12.633 -23.094 -1.845 1 98.06 116 PHE A C 1
ATOM 958 O O . PHE A 1 116 ? -13.656 -23.531 -2.367 1 98.06 116 PHE A O 1
ATOM 965 N N . LEU A 1 117 ? -11.539 -23.797 -1.679 1 97.25 117 LEU A N 1
ATOM 966 C CA . LEU A 1 117 ? -11.453 -25.172 -2.156 1 97.25 117 LEU A CA 1
ATOM 967 C C . LEU A 1 117 ? -12.406 -26.078 -1.385 1 97.25 117 LEU A C 1
ATOM 969 O O . LEU A 1 117 ? -13.094 -26.906 -1.979 1 97.25 117 LEU A O 1
ATOM 973 N N . ILE A 1 118 ? -12.484 -25.875 -0.095 1 97 118 ILE A N 1
ATOM 974 C CA . ILE A 1 118 ? -13.359 -26.672 0.758 1 97 118 ILE A CA 1
ATOM 975 C C . ILE A 1 118 ? -14.82 -26.422 0.383 1 97 118 ILE A C 1
ATOM 977 O O . ILE A 1 118 ? -15.602 -27.359 0.234 1 97 118 ILE A O 1
ATOM 981 N N . ASP A 1 119 ? -15.148 -25.172 0.2 1 96.12 119 ASP A N 1
ATOM 982 C CA . ASP A 1 119 ? -16.516 -24.797 -0.135 1 96.12 119 ASP A CA 1
ATOM 983 C C . ASP A 1 119 ? -16.938 -25.406 -1.47 1 96.12 119 ASP A C 1
ATOM 985 O O . ASP A 1 119 ? -18.094 -25.828 -1.624 1 96.12 119 ASP A O 1
ATOM 989 N N . ASN A 1 120 ? -16.078 -25.438 -2.463 1 94.62 120 ASN A N 1
ATOM 990 C CA . ASN A 1 120 ? -16.422 -25.984 -3.775 1 94.62 120 ASN A CA 1
ATOM 991 C C . ASN A 1 120 ? -16.5 -27.5 -3.746 1 94.62 120 ASN A C 1
ATOM 993 O O . ASN A 1 120 ? -17.266 -28.109 -4.496 1 94.62 120 ASN A O 1
ATOM 997 N N . GLN A 1 121 ? -15.68 -28.031 -2.922 1 91.12 121 GLN A N 1
ATOM 998 C CA . GLN A 1 121 ? -15.758 -29.484 -2.766 1 91.12 121 GLN A CA 1
ATOM 999 C C . GLN A 1 121 ? -17.078 -29.906 -2.113 1 91.12 121 GLN A C 1
ATOM 1001 O O . GLN A 1 121 ? -17.688 -30.875 -2.529 1 91.12 121 GLN A O 1
ATOM 1006 N N . LYS A 1 122 ? -17.609 -29.234 -1.126 1 89.69 122 LYS A N 1
ATOM 1007 C CA . LYS A 1 122 ? -18.906 -29.5 -0.488 1 89.69 122 LYS A CA 1
ATOM 1008 C C . LYS A 1 122 ? -20.047 -29.344 -1.483 1 89.69 122 LYS A C 1
ATOM 1010 O O . LYS A 1 122 ? -20.969 -30.172 -1.506 1 89.69 122 LYS A O 1
ATOM 1015 N N . LYS A 1 123 ? -20.016 -28.422 -2.311 1 89.88 123 LYS A N 1
ATOM 1016 C CA . LYS A 1 123 ? -21.062 -28.203 -3.305 1 89.88 123 LYS A CA 1
ATOM 1017 C C . LYS A 1 123 ? -21.125 -29.344 -4.305 1 89.88 123 LYS A C 1
ATOM 1019 O O . LYS A 1 123 ? -22.219 -29.781 -4.691 1 89.88 123 LYS A O 1
ATOM 1024 N N . LEU A 1 124 ? -19.984 -29.797 -4.633 1 88.19 124 LEU A N 1
ATOM 1025 C CA . LEU A 1 124 ? -19.906 -30.891 -5.59 1 88.19 124 LEU A CA 1
ATOM 1026 C C . LEU A 1 124 ? -20.422 -32.188 -4.977 1 88.19 124 LEU A C 1
ATOM 1028 O O . LEU A 1 124 ? -21.125 -32.969 -5.637 1 88.19 124 LEU A O 1
ATOM 1032 N N . SER A 1 125 ? -20.094 -32.312 -3.74 1 89.25 125 SER A N 1
ATOM 1033 C CA . SER A 1 125 ? -20.578 -33.531 -3.055 1 89.25 125 SER A CA 1
ATOM 1034 C C . SER A 1 125 ? -22.109 -33.5 -2.902 1 89.25 125 SER A C 1
ATOM 1036 O O . SER A 1 125 ? -22.766 -34.531 -3.002 1 89.25 125 SER A O 1
ATOM 1038 N N . LYS A 1 126 ? -22.734 -32.438 -2.586 1 90.38 126 LYS A N 1
ATOM 1039 C CA . LYS A 1 126 ? -24.172 -32.281 -2.418 1 90.38 126 LYS A CA 1
ATOM 1040 C C . LYS A 1 126 ? -24.906 -32.531 -3.73 1 90.38 126 LYS A C 1
ATOM 1042 O O . LYS A 1 126 ? -26.031 -33.031 -3.729 1 90.38 126 LYS A O 1
ATOM 1047 N N . ILE A 1 127 ? -24.094 -32.25 -4.852 1 86.31 127 ILE A N 1
ATOM 1048 C CA . ILE A 1 127 ? -24.703 -32.438 -6.168 1 86.31 127 ILE A CA 1
ATOM 1049 C C . ILE A 1 127 ? -24.656 -33.906 -6.555 1 86.31 127 ILE A C 1
ATOM 1051 O O . ILE A 1 127 ? -25.547 -34.406 -7.238 1 86.31 127 ILE A O 1
ATOM 1055 N N . MET A 1 128 ? -23.766 -34.469 -6.113 1 86.44 128 MET A N 1
ATOM 1056 C CA . MET A 1 128 ? -23.578 -35.875 -6.465 1 86.44 128 MET A CA 1
ATOM 1057 C C . MET A 1 128 ? -24.484 -36.781 -5.617 1 86.44 128 MET A C 1
ATOM 1059 O O . MET A 1 128 ? -24.781 -37.906 -5.996 1 86.44 128 MET A O 1
ATOM 1063 N N . LEU A 1 129 ? -24.953 -36.281 -4.434 1 75.5 129 LEU A N 1
ATOM 1064 C CA . LEU A 1 129 ? -25.891 -37.031 -3.617 1 75.5 129 LEU A CA 1
ATOM 1065 C C . LEU A 1 129 ? -27.328 -36.719 -4.016 1 75.5 129 LEU A C 1
ATOM 1067 O O . LEU A 1 129 ? -28.188 -37.594 -4.008 1 75.5 129 LEU A O 1
ATOM 1071 N N . MET B 1 1 ? -13.992 -7.633 -1.798 1 60.72 1 MET B N 1
ATOM 1072 C CA . MET B 1 1 ? -12.883 -7.047 -2.547 1 60.72 1 MET B CA 1
ATOM 1073 C C . MET B 1 1 ? -11.844 -6.453 -1.604 1 60.72 1 MET B C 1
ATOM 1075 O O . MET B 1 1 ? -10.648 -6.449 -1.913 1 60.72 1 MET B O 1
ATOM 1079 N N . ALA B 1 2 ? -12.188 -6.328 -0.397 1 82.75 2 ALA B N 1
ATOM 1080 C CA . ALA B 1 2 ? -11.445 -5.559 0.596 1 82.75 2 ALA B CA 1
ATOM 1081 C C . ALA B 1 2 ? -10.961 -6.449 1.735 1 82.75 2 ALA B C 1
ATOM 1083 O O . ALA B 1 2 ? -10.469 -5.957 2.752 1 82.75 2 ALA B O 1
ATOM 1084 N N . LYS B 1 3 ? -10.992 -7.75 1.449 1 92.81 3 LYS B N 1
ATOM 1085 C CA . LYS B 1 3 ? -10.758 -8.695 2.535 1 92.81 3 LYS B CA 1
ATOM 1086 C C . LYS B 1 3 ? -9.367 -8.516 3.137 1 92.81 3 LYS B C 1
ATOM 1088 O O . LYS B 1 3 ? -9.188 -8.641 4.348 1 92.81 3 LYS B O 1
ATOM 1093 N N . PHE B 1 4 ? -8.484 -8.148 2.375 1 96.94 4 PHE B N 1
ATOM 1094 C CA . PHE B 1 4 ? -7.098 -8.203 2.811 1 96.94 4 PHE B CA 1
ATOM 1095 C C . PHE B 1 4 ? -6.543 -6.801 3.023 1 96.94 4 PHE B C 1
ATOM 1097 O O . PHE B 1 4 ? -5.406 -6.637 3.471 1 96.94 4 PHE B O 1
ATOM 1104 N N . TRP B 1 5 ? -7.32 -5.836 2.789 1 96.31 5 TRP B N 1
ATOM 1105 C CA . TRP B 1 5 ? -6.836 -4.457 2.807 1 96.31 5 TRP B CA 1
ATOM 1106 C C . TRP B 1 5 ? -6.398 -4.055 4.211 1 96.31 5 TRP B C 1
ATOM 1108 O O . TRP B 1 5 ? -5.363 -3.408 4.383 1 96.31 5 TRP B O 1
ATOM 1118 N N . PRO B 1 6 ? -7.117 -4.504 5.262 1 96.75 6 PRO B N 1
ATOM 1119 C CA . PRO B 1 6 ? -6.664 -4.105 6.598 1 96.75 6 PRO B CA 1
ATOM 1120 C C . PRO B 1 6 ? -5.262 -4.613 6.922 1 96.75 6 PRO B C 1
ATOM 1122 O O . PRO B 1 6 ? -4.438 -3.863 7.453 1 96.75 6 PRO B O 1
ATOM 1125 N N . GLU B 1 7 ? -4.996 -5.836 6.566 1 97.06 7 GLU B N 1
ATOM 1126 C CA . GLU B 1 7 ? -3.689 -6.422 6.848 1 97.06 7 GLU B CA 1
ATOM 1127 C C . GLU B 1 7 ? -2.592 -5.742 6.039 1 97.06 7 GLU B C 1
ATOM 1129 O O . GLU B 1 7 ? -1.533 -5.406 6.574 1 97.06 7 GLU B O 1
ATOM 1134 N N . LEU B 1 8 ? -2.83 -5.52 4.816 1 97.5 8 LEU B N 1
ATOM 1135 C CA . LEU B 1 8 ? -1.837 -4.887 3.955 1 97.5 8 LEU B CA 1
ATOM 1136 C C . LEU B 1 8 ? -1.563 -3.455 4.402 1 97.5 8 LEU B C 1
ATOM 1138 O O . LEU B 1 8 ? -0.408 -3.029 4.465 1 97.5 8 LEU B O 1
ATOM 1142 N N . MET B 1 9 ? -2.607 -2.723 4.777 1 97.69 9 MET B N 1
ATOM 1143 C CA . MET B 1 9 ? -2.453 -1.339 5.215 1 97.69 9 MET B CA 1
ATOM 1144 C C . MET B 1 9 ? -1.719 -1.27 6.551 1 97.69 9 MET B C 1
ATOM 1146 O O . MET B 1 9 ? -0.933 -0.35 6.785 1 97.69 9 MET B O 1
ATOM 1150 N N . ASN B 1 10 ? -2.016 -2.229 7.402 1 97.44 10 ASN B N 1
ATOM 1151 C CA . ASN B 1 10 ? -1.286 -2.299 8.664 1 97.44 10 ASN B CA 1
ATOM 1152 C C . ASN B 1 10 ? 0.209 -2.498 8.438 1 97.44 10 ASN B C 1
ATOM 1154 O O . ASN B 1 10 ? 1.032 -1.912 9.141 1 97.44 10 ASN B O 1
ATOM 1158 N N . ASP B 1 11 ? 0.515 -3.314 7.523 1 97.69 11 ASP B N 1
ATOM 1159 C CA . ASP B 1 11 ? 1.921 -3.549 7.207 1 97.69 11 ASP B CA 1
ATOM 1160 C C . ASP B 1 11 ? 2.582 -2.281 6.672 1 97.69 11 ASP B C 1
ATOM 1162 O O . ASP B 1 11 ? 3.709 -1.954 7.051 1 97.69 11 ASP B O 1
ATOM 1166 N N . LEU B 1 12 ? 1.93 -1.58 5.824 1 98.12 12 LEU B N 1
ATOM 1167 C CA . LEU B 1 12 ? 2.459 -0.329 5.293 1 98.12 12 LEU B CA 1
ATOM 1168 C C . LEU B 1 12 ? 2.602 0.712 6.398 1 98.12 12 LEU B C 1
ATOM 1170 O O . LEU B 1 12 ? 3.551 1.5 6.398 1 98.12 12 LEU B O 1
ATOM 1174 N N . GLU B 1 13 ? 1.673 0.704 7.289 1 98.12 13 GLU B N 1
ATOM 1175 C CA . GLU B 1 13 ? 1.783 1.596 8.438 1 98.12 13 GLU B CA 1
ATOM 1176 C C . GLU B 1 13 ? 3.016 1.266 9.273 1 98.12 13 GLU B C 1
ATOM 1178 O O . GLU B 1 13 ? 3.73 2.168 9.719 1 98.12 13 GLU B O 1
ATOM 1183 N N . GLN B 1 14 ? 3.189 -0.001 9.5 1 98.06 14 GLN B N 1
ATOM 1184 C CA . GLN B 1 14 ? 4.355 -0.424 10.266 1 98.06 14 GLN B CA 1
ATOM 1185 C C . GLN B 1 14 ? 5.652 -0.017 9.57 1 98.06 14 GLN B C 1
ATOM 1187 O O . GLN B 1 14 ? 6.625 0.354 10.219 1 98.06 14 GLN B O 1
ATOM 1192 N N . LEU B 1 15 ? 5.602 -0.119 8.258 1 97.75 15 LEU B N 1
ATOM 1193 C CA . LEU B 1 15 ? 6.742 0.349 7.48 1 97.75 15 LEU B CA 1
ATOM 1194 C C . LEU B 1 15 ? 7.043 1.813 7.781 1 97.75 15 LEU B C 1
ATOM 1196 O O . LEU B 1 15 ? 8.203 2.186 7.984 1 97.75 15 LEU B O 1
ATOM 1200 N N . PHE B 1 16 ? 6.039 2.615 7.828 1 98.25 16 PHE B N 1
ATOM 1201 C CA . PHE B 1 16 ? 6.188 4.031 8.148 1 98.25 16 PHE B CA 1
ATOM 1202 C C . PHE B 1 16 ? 6.711 4.219 9.562 1 98.25 16 PHE B C 1
ATOM 1204 O O . PHE B 1 16 ? 7.602 5.039 9.805 1 98.25 16 PHE B O 1
ATOM 1211 N N . GLU B 1 17 ? 6.242 3.416 10.469 1 97.62 17 GLU B N 1
ATOM 1212 C CA . GLU B 1 17 ? 6.527 3.598 11.891 1 97.62 17 GLU B CA 1
ATOM 1213 C C . GLU B 1 17 ? 7.934 3.119 12.242 1 97.62 17 GLU B C 1
ATOM 1215 O O . GLU B 1 17 ? 8.555 3.627 13.172 1 97.62 17 GLU B O 1
ATOM 1220 N N . THR B 1 18 ? 8.406 2.18 11.562 1 95.75 18 THR B N 1
ATOM 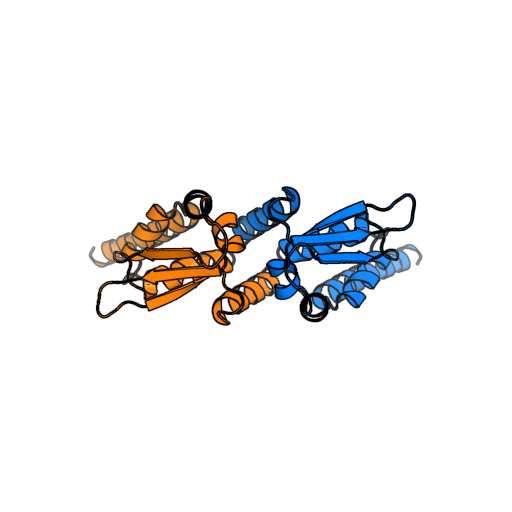1221 C CA . THR B 1 18 ? 9.688 1.579 11.906 1 95.75 18 THR B CA 1
ATOM 1222 C C . THR B 1 18 ? 10.844 2.459 11.438 1 95.75 18 THR B C 1
ATOM 1224 O O . THR B 1 18 ? 11.961 2.344 11.938 1 95.75 18 THR B O 1
ATOM 1227 N N . LYS B 1 19 ? 10.578 3.398 10.508 1 95.25 19 LYS B N 1
ATOM 1228 C CA . LYS B 1 19 ? 11.547 4.383 10.039 1 95.25 19 LYS B CA 1
ATOM 1229 C C . LYS B 1 19 ? 12.828 3.709 9.555 1 95.25 19 LYS B C 1
ATOM 1231 O O . LYS B 1 19 ? 13.93 4.133 9.914 1 95.25 19 LYS B O 1
ATOM 1236 N N . GLU B 1 20 ? 12.703 2.559 8.906 1 93 20 GLU B N 1
ATOM 1237 C CA . GLU B 1 20 ? 13.836 1.846 8.328 1 93 20 GLU B CA 1
ATOM 1238 C C . GLU B 1 20 ? 13.82 1.926 6.809 1 93 20 GLU B C 1
ATOM 1240 O O . GLU B 1 20 ? 12.766 2.121 6.199 1 93 20 GLU B O 1
ATOM 1245 N N . ASN B 1 21 ? 14.992 1.892 6.184 1 91.5 21 ASN B N 1
ATOM 1246 C CA . ASN B 1 21 ? 15.172 1.818 4.734 1 91.5 21 ASN B CA 1
ATOM 1247 C C . ASN B 1 21 ? 14.516 3.002 4.031 1 91.5 21 ASN B C 1
ATOM 1249 O O . ASN B 1 21 ? 14.016 2.865 2.912 1 91.5 21 ASN B O 1
ATOM 1253 N N . TYR B 1 22 ? 14.375 4.062 4.793 1 96.31 22 TYR B N 1
ATOM 1254 C CA . TYR B 1 22 ? 13.828 5.273 4.191 1 96.31 22 TYR B CA 1
ATOM 1255 C C . TYR B 1 22 ? 14.82 5.891 3.213 1 96.31 22 TYR B C 1
ATOM 1257 O O . TYR B 1 22 ? 16.031 5.645 3.303 1 96.31 22 TYR B O 1
ATOM 1265 N N . ASP B 1 23 ? 14.281 6.715 2.258 1 95.69 23 ASP B N 1
ATOM 1266 C CA . ASP B 1 23 ? 15.148 7.406 1.306 1 95.69 23 ASP B CA 1
ATOM 1267 C C . ASP B 1 23 ? 14.695 8.852 1.103 1 95.69 23 ASP B C 1
ATOM 1269 O O . ASP B 1 23 ? 15.203 9.547 0.219 1 95.69 23 ASP B O 1
ATOM 1273 N N . VAL B 1 24 ? 13.734 9.312 1.858 1 96.75 24 VAL B N 1
ATOM 1274 C CA . VAL B 1 24 ? 13.273 10.695 1.892 1 96.75 24 VAL B CA 1
ATOM 1275 C C . VAL B 1 24 ? 13.195 11.18 3.338 1 96.75 24 VAL B C 1
ATOM 1277 O O . VAL B 1 24 ? 12.68 10.477 4.207 1 96.75 24 VAL B O 1
ATOM 1280 N N . ILE B 1 25 ? 13.742 12.289 3.635 1 97.5 25 ILE B N 1
ATOM 1281 C CA . ILE B 1 25 ? 13.672 12.93 4.941 1 97.5 25 ILE B CA 1
ATOM 1282 C C . ILE B 1 25 ? 12.984 14.289 4.812 1 97.5 25 ILE B C 1
ATOM 1284 O O . ILE B 1 25 ? 13.438 15.148 4.047 1 97.5 25 ILE B O 1
ATOM 1288 N N . MET B 1 26 ? 11.938 14.461 5.531 1 96.88 26 MET B N 1
ATOM 1289 C CA . MET B 1 26 ? 11.234 15.734 5.543 1 96.88 26 MET B CA 1
ATOM 1290 C C . MET B 1 26 ? 11.469 16.469 6.855 1 96.88 26 MET B C 1
ATOM 1292 O O . MET B 1 26 ? 11.203 15.938 7.93 1 96.88 26 MET B O 1
ATOM 1296 N N . GLN B 1 27 ? 11.953 17.625 6.719 1 97.69 27 GLN B N 1
ATOM 1297 C CA . GLN B 1 27 ? 12.156 18.484 7.883 1 97.69 27 GLN B CA 1
ATOM 1298 C C . GLN B 1 27 ? 10.992 19.453 8.055 1 97.69 27 GLN B C 1
ATOM 1300 O O . GLN B 1 27 ? 10.859 20.422 7.305 1 97.69 27 GLN B O 1
ATOM 1305 N N . ALA B 1 28 ? 10.227 19.188 9.07 1 97.94 28 ALA B N 1
ATOM 1306 C CA . ALA B 1 28 ? 9 19.953 9.289 1 97.94 28 ALA B CA 1
ATOM 1307 C C . ALA B 1 28 ? 9.148 20.922 10.453 1 97.94 28 ALA B C 1
ATOM 1309 O O . ALA B 1 28 ? 9.734 20.578 11.477 1 97.94 28 ALA B O 1
ATOM 1310 N N . GLY B 1 29 ? 8.508 22.125 10.297 1 96.75 29 GLY B N 1
ATOM 1311 C CA . GLY B 1 29 ? 8.5 23.125 11.359 1 96.75 29 GLY B CA 1
ATOM 1312 C C . GLY B 1 29 ? 9.617 24.141 11.242 1 96.75 29 GLY B C 1
ATOM 1313 O O . GLY B 1 29 ? 10.438 24.062 10.32 1 96.75 29 GLY B O 1
ATOM 1314 N N . GLU B 1 30 ? 9.68 25.031 12.203 1 92.56 30 GLU B N 1
ATOM 1315 C CA . GLU B 1 30 ? 10.68 26.094 12.25 1 92.56 30 GLU B CA 1
ATOM 1316 C C . GLU B 1 30 ? 11.625 25.906 13.438 1 92.56 30 GLU B C 1
ATOM 1318 O O . GLU B 1 30 ? 11.242 25.312 14.445 1 92.56 30 GLU B O 1
ATOM 1323 N N . GLU B 1 31 ? 12.758 26.453 13.211 1 89.62 31 GLU B N 1
ATOM 1324 C CA . GLU B 1 31 ? 13.719 26.391 14.305 1 89.62 31 GLU B CA 1
ATOM 1325 C C . GLU B 1 31 ? 13.188 27.078 15.562 1 89.62 31 GLU B C 1
ATOM 1327 O O . GLU B 1 31 ? 12.547 28.125 15.477 1 89.62 31 GLU B O 1
ATOM 1332 N N . PRO B 1 32 ? 13.383 26.453 16.75 1 90.56 32 PRO B N 1
ATOM 1333 C CA . PRO B 1 32 ? 14.164 25.25 17.047 1 90.56 32 PRO B CA 1
ATOM 1334 C C . PRO B 1 32 ? 13.32 23.984 17.047 1 90.56 32 PRO B C 1
ATOM 1336 O O . PRO B 1 32 ? 13.82 22.906 17.375 1 90.56 32 PRO B O 1
ATOM 1339 N N . ASN B 1 33 ? 12.078 24.125 16.656 1 92.19 33 ASN B N 1
ATOM 1340 C CA . ASN B 1 33 ? 11.156 23 16.719 1 92.19 33 ASN B CA 1
ATOM 1341 C C . ASN B 1 33 ? 11.07 22.266 15.383 1 92.19 33 ASN B C 1
ATOM 1343 O O . ASN B 1 33 ? 9.977 22.094 14.844 1 92.19 33 ASN B O 1
ATOM 1347 N N . VAL B 1 34 ? 12.18 21.906 14.836 1 96.38 34 VAL B N 1
ATOM 1348 C CA . VAL B 1 34 ? 12.211 21.172 13.578 1 96.38 34 VAL B CA 1
ATOM 1349 C C . VAL B 1 34 ? 12.25 19.672 13.867 1 96.38 34 VAL B C 1
ATOM 1351 O O . VAL B 1 34 ? 13.023 19.219 14.719 1 96.38 34 VAL B O 1
ATOM 1354 N N . GLN B 1 35 ? 11.352 18.859 13.258 1 97.38 35 GLN B N 1
ATOM 1355 C CA . GLN B 1 35 ? 11.336 17.406 13.375 1 97.38 35 GLN B CA 1
ATOM 1356 C C . GLN B 1 35 ? 11.5 16.734 12.016 1 97.38 35 GLN B C 1
ATOM 1358 O O . GLN B 1 35 ? 11.047 17.266 11 1 97.38 35 GLN B O 1
ATOM 1363 N N . GLU B 1 36 ? 12.164 15.703 12.078 1 97.88 36 GLU B N 1
ATOM 1364 C CA . GLU B 1 36 ? 12.367 14.945 10.844 1 97.88 36 GLU B CA 1
ATOM 1365 C C . GLU B 1 36 ? 11.359 13.805 10.727 1 97.88 36 GLU B C 1
ATOM 1367 O O . GLU B 1 36 ? 11.062 13.125 11.711 1 97.88 36 GLU B O 1
ATOM 1372 N N . ILE B 1 37 ? 10.781 13.695 9.531 1 98.19 37 ILE B N 1
ATOM 1373 C CA . ILE B 1 37 ? 9.891 12.602 9.164 1 98.19 37 ILE B CA 1
ATOM 1374 C C . ILE B 1 37 ? 10.531 11.766 8.062 1 98.19 37 ILE B C 1
ATOM 1376 O O . ILE B 1 37 ? 10.977 12.297 7.043 1 98.19 37 ILE B O 1
ATOM 1380 N N . TYR B 1 38 ? 10.602 10.484 8.305 1 98.25 38 TYR B N 1
ATOM 1381 C CA . TYR B 1 38 ? 11.266 9.562 7.395 1 98.25 38 TYR B CA 1
ATOM 1382 C C . TYR B 1 38 ? 10.242 8.805 6.551 1 98.25 38 TYR B C 1
ATOM 1384 O O . TYR B 1 38 ? 9.273 8.266 7.078 1 98.25 38 TYR B O 1
ATOM 1392 N N . ALA B 1 39 ? 10.391 8.906 5.262 1 97.88 39 ALA B N 1
ATOM 1393 C CA . ALA B 1 39 ? 9.414 8.305 4.359 1 97.88 39 ALA B CA 1
ATOM 1394 C C . ALA B 1 39 ? 10.102 7.609 3.186 1 97.88 39 ALA B C 1
ATOM 1396 O O . ALA B 1 39 ? 11.336 7.613 3.094 1 97.88 39 ALA B O 1
ATOM 1397 N N . HIS B 1 40 ? 9.445 6.965 2.424 1 97.31 40 HIS B N 1
ATOM 1398 C CA . HIS B 1 40 ? 9.961 6.215 1.282 1 97.31 40 HIS B CA 1
ATOM 1399 C C . HIS B 1 40 ? 9.492 6.828 -0.034 1 97.31 40 HIS B C 1
ATOM 1401 O O . HIS B 1 40 ? 8.289 7.004 -0.248 1 97.31 40 HIS B O 1
ATOM 1407 N N . TYR B 1 41 ? 10.43 7.086 -0.885 1 96.25 41 TYR B N 1
ATOM 1408 C CA . TYR B 1 41 ? 10.195 7.672 -2.201 1 96.25 41 TYR B CA 1
ATOM 1409 C C . TYR B 1 41 ? 9.078 6.941 -2.934 1 96.25 41 TYR B C 1
ATOM 1411 O O . TYR B 1 41 ? 8.164 7.574 -3.471 1 96.25 41 TYR B O 1
ATOM 1419 N N . LEU B 1 42 ? 9.102 5.66 -2.912 1 96.19 42 LEU B N 1
ATOM 1420 C CA . LEU B 1 42 ? 8.18 4.816 -3.664 1 96.19 42 LEU B CA 1
ATOM 1421 C C . LEU B 1 42 ? 6.738 5.07 -3.234 1 96.19 42 LEU B C 1
ATOM 1423 O O . LEU B 1 42 ? 5.859 5.262 -4.078 1 96.19 42 LEU B O 1
ATOM 1427 N N . ILE B 1 43 ? 6.438 5.086 -1.926 1 97.88 43 ILE B N 1
ATOM 1428 C CA . ILE B 1 43 ? 5.09 5.273 -1.399 1 97.88 43 ILE B CA 1
ATOM 1429 C C . ILE B 1 43 ? 4.621 6.703 -1.679 1 97.88 43 ILE B C 1
ATOM 1431 O O . ILE B 1 43 ? 3.498 6.914 -2.141 1 97.88 43 ILE B O 1
ATOM 1435 N N . LEU B 1 44 ? 5.508 7.668 -1.467 1 97.19 44 LEU B N 1
ATOM 1436 C CA . LEU B 1 44 ? 5.156 9.07 -1.675 1 97.19 44 LEU B CA 1
ATOM 1437 C C . LEU B 1 44 ? 4.793 9.328 -3.133 1 97.19 44 LEU B C 1
ATOM 1439 O O . LEU B 1 44 ? 3.771 9.953 -3.422 1 97.19 44 LEU B O 1
ATOM 1443 N N . CYS B 1 45 ? 5.609 8.812 -4.062 1 96.38 45 CYS B N 1
ATOM 1444 C CA . CYS B 1 45 ? 5.41 9.07 -5.484 1 96.38 45 CYS B CA 1
ATOM 1445 C C . CYS B 1 45 ? 4.191 8.312 -6.008 1 96.38 45 CYS B C 1
ATOM 1447 O O . CYS B 1 45 ? 3.512 8.781 -6.926 1 96.38 45 CYS B O 1
ATOM 1449 N N . CYS B 1 46 ? 3.926 7.25 -5.395 1 96.62 46 CYS B N 1
ATOM 1450 C CA . CYS B 1 46 ? 2.793 6.434 -5.82 1 96.62 46 CYS B CA 1
ATOM 1451 C C . CYS B 1 46 ? 1.475 7.059 -5.375 1 96.62 46 CYS B C 1
ATOM 1453 O O . CYS B 1 46 ? 0.482 7.004 -6.105 1 96.62 46 CYS B O 1
ATOM 1455 N N . GLN B 1 47 ? 1.441 7.66 -4.25 1 97.19 47 GLN B N 1
ATOM 1456 C CA . GLN B 1 47 ? 0.183 8.047 -3.619 1 97.19 47 GLN B CA 1
ATOM 1457 C C . GLN B 1 47 ? -0.055 9.547 -3.746 1 97.19 47 GLN B C 1
ATOM 1459 O O . GLN B 1 47 ? -1.127 10.047 -3.395 1 97.19 47 GLN B O 1
ATOM 1464 N N . SER B 1 48 ? 0.927 10.297 -4.223 1 97.5 48 SER B N 1
ATOM 1465 C CA . SER B 1 48 ? 0.815 11.75 -4.32 1 97.5 48 SER B CA 1
ATOM 1466 C C . SER B 1 48 ? 1.459 12.266 -5.602 1 97.5 48 SER B C 1
ATOM 1468 O O . SER B 1 48 ? 2.672 12.156 -5.781 1 97.5 48 SER B O 1
ATOM 1470 N N . LYS B 1 49 ? 0.719 12.93 -6.434 1 95.81 49 LYS B N 1
ATOM 1471 C CA . LYS B 1 49 ? 1.25 13.531 -7.652 1 95.81 49 LYS B CA 1
ATOM 1472 C C . LYS B 1 49 ? 2.246 14.641 -7.328 1 95.81 49 LYS B C 1
ATOM 1474 O O . LYS B 1 49 ? 3.211 14.852 -8.07 1 95.81 49 LYS B O 1
ATOM 1479 N N . TYR B 1 50 ? 1.974 15.375 -6.281 1 96.69 50 TYR B N 1
ATOM 1480 C CA . TYR B 1 50 ? 2.889 16.406 -5.812 1 96.69 50 TYR B CA 1
ATOM 1481 C C . TYR B 1 50 ? 4.281 15.844 -5.57 1 96.69 50 TYR B C 1
ATOM 1483 O O . TYR B 1 50 ? 5.27 16.344 -6.109 1 96.69 50 TYR B O 1
ATOM 1491 N N . PHE B 1 51 ? 4.297 14.781 -4.855 1 96.31 51 PHE B N 1
ATOM 1492 C CA . PHE B 1 51 ? 5.586 14.188 -4.527 1 96.31 51 PHE B CA 1
ATOM 1493 C C . PHE B 1 51 ? 6.211 13.531 -5.754 1 96.31 51 PHE B C 1
ATOM 1495 O O . PHE B 1 51 ? 7.434 13.539 -5.91 1 96.31 51 PHE B O 1
ATOM 1502 N N . ARG B 1 52 ? 5.363 12.961 -6.602 1 94.12 52 ARG B N 1
ATOM 1503 C CA . ARG B 1 52 ? 5.875 12.391 -7.84 1 94.12 52 ARG B CA 1
ATOM 1504 C C . ARG B 1 52 ? 6.617 13.438 -8.664 1 94.12 52 ARG B C 1
ATOM 1506 O O . ARG B 1 52 ? 7.668 13.148 -9.242 1 94.12 52 ARG B O 1
ATOM 1513 N N . SER B 1 53 ? 6.125 14.633 -8.711 1 94.5 53 SER B N 1
ATOM 1514 C CA . SER B 1 53 ? 6.73 15.734 -9.453 1 94.5 53 SER B CA 1
ATOM 1515 C C . SER B 1 53 ? 7.961 16.281 -8.734 1 94.5 53 SER B C 1
ATOM 1517 O O . SER B 1 53 ? 9.008 16.484 -9.352 1 94.5 53 SER B O 1
ATOM 1519 N N . LYS B 1 54 ? 7.895 16.375 -7.441 1 92.38 54 LYS B N 1
ATOM 1520 C CA . LYS B 1 54 ? 8.945 17 -6.637 1 92.38 54 LYS B CA 1
ATOM 1521 C C . LYS B 1 54 ? 10.164 16.094 -6.531 1 92.38 54 LYS B C 1
ATOM 1523 O O . LYS B 1 54 ? 11.297 16.578 -6.449 1 92.38 54 LYS B O 1
ATOM 1528 N N . LEU B 1 55 ? 9.906 14.773 -6.559 1 91.56 55 LEU B N 1
ATOM 1529 C CA . LEU B 1 55 ? 10.984 13.82 -6.328 1 91.56 55 LEU B CA 1
ATOM 1530 C C . LEU B 1 55 ? 11.539 13.297 -7.652 1 91.56 55 LEU B C 1
ATOM 1532 O O . LEU B 1 55 ? 12.367 12.383 -7.664 1 91.56 55 LEU B O 1
ATOM 1536 N N . ARG B 1 56 ? 11.031 13.852 -8.734 1 86.38 56 ARG B N 1
ATOM 1537 C CA . ARG B 1 56 ? 11.492 13.422 -10.047 1 86.38 56 ARG B CA 1
ATOM 1538 C C . ARG B 1 56 ? 13 13.633 -10.188 1 86.38 56 ARG B C 1
ATOM 1540 O O . ARG B 1 56 ? 13.664 12.898 -10.922 1 86.38 56 ARG B O 1
ATOM 1547 N N . GLU B 1 57 ? 13.531 14.602 -9.492 1 79.31 57 GLU B N 1
ATOM 1548 C CA . GLU B 1 57 ? 14.938 14.977 -9.609 1 79.31 57 GLU B CA 1
ATOM 1549 C C . GLU B 1 57 ? 15.805 14.18 -8.633 1 79.31 57 GLU B C 1
ATOM 1551 O O . GLU B 1 57 ? 17.031 14.336 -8.617 1 79.31 57 GLU B O 1
ATOM 1556 N N . LYS B 1 58 ? 15.039 13.383 -7.809 1 78.25 58 LYS B N 1
ATOM 1557 C CA . LYS B 1 58 ? 15.82 12.633 -6.828 1 78.25 58 LYS B CA 1
ATOM 1558 C C . LYS B 1 58 ? 16.859 11.758 -7.512 1 78.25 58 LYS B C 1
ATOM 1560 O O . LYS B 1 58 ? 16.547 11.008 -8.445 1 78.25 58 LYS B O 1
ATOM 1565 N N . LYS B 1 59 ? 18.109 12.062 -7.211 1 75.75 59 LYS B N 1
ATOM 1566 C CA . LYS B 1 59 ? 19.25 11.281 -7.668 1 75.75 59 LYS B CA 1
ATOM 1567 C C . LYS B 1 59 ? 19.641 10.219 -6.641 1 75.75 59 LYS B C 1
ATOM 1569 O O . LYS B 1 59 ? 18.844 9.852 -5.781 1 75.75 59 LYS B O 1
ATOM 1574 N N . ASP B 1 60 ? 20.828 10 -6.574 1 77.31 60 ASP B N 1
ATOM 1575 C CA . ASP B 1 60 ? 21.359 8.961 -5.703 1 77.31 60 ASP B CA 1
ATOM 1576 C C . ASP B 1 60 ? 21.406 9.43 -4.25 1 77.31 60 ASP B C 1
ATOM 1578 O O . ASP B 1 60 ? 21.672 10.594 -3.975 1 77.31 60 ASP B O 1
ATOM 1582 N N . GLY B 1 61 ? 20.891 8.578 -3.383 1 84.19 61 GLY B N 1
ATOM 1583 C CA . GLY B 1 61 ? 20.969 8.867 -1.96 1 84.19 61 GLY B CA 1
ATOM 1584 C C . GLY B 1 61 ? 19.656 9.344 -1.38 1 84.19 61 GLY B C 1
ATOM 1585 O O . GLY B 1 61 ? 18.594 9.117 -1.968 1 84.19 61 GLY B O 1
ATOM 1586 N N . LYS B 1 62 ? 19.734 9.883 -0.17 1 90.38 62 LYS B N 1
ATOM 1587 C CA . LYS B 1 62 ? 18.562 10.375 0.546 1 90.38 62 LYS B CA 1
ATOM 1588 C C . LYS B 1 62 ? 18.156 11.766 0.062 1 90.38 62 LYS B C 1
ATOM 1590 O O . LYS B 1 62 ? 19.031 12.617 -0.174 1 90.38 62 LYS B O 1
ATOM 1595 N N . PHE B 1 63 ? 16.906 11.977 -0.202 1 92.81 63 PHE B N 1
ATOM 1596 C CA . PHE B 1 63 ? 16.359 13.266 -0.585 1 92.81 63 PHE B CA 1
ATOM 1597 C C . PHE B 1 63 ? 15.781 13.992 0.628 1 92.81 63 PHE B C 1
ATOM 1599 O O . PHE B 1 63 ? 14.984 13.414 1.382 1 92.81 63 PHE B O 1
ATOM 1606 N N . ILE B 1 64 ? 16.172 15.281 0.832 1 93.25 64 ILE B N 1
ATOM 1607 C CA . ILE B 1 64 ? 15.727 16.062 1.987 1 93.25 64 ILE B CA 1
ATOM 1608 C C . ILE B 1 64 ? 14.75 17.141 1.539 1 93.25 64 ILE B C 1
ATOM 1610 O O . ILE B 1 64 ? 15.062 17.938 0.644 1 93.25 64 ILE B O 1
ATOM 1614 N N . PHE B 1 65 ? 13.617 17.141 2.141 1 91.19 65 PHE B N 1
ATOM 1615 C CA . PHE B 1 65 ? 12.578 18.141 1.931 1 91.19 65 PHE B CA 1
ATOM 1616 C C . PHE B 1 65 ? 12.422 19.031 3.162 1 91.19 65 PHE B C 1
ATOM 1618 O O . PHE B 1 65 ? 12.258 18.516 4.277 1 91.19 65 PHE B O 1
ATOM 1625 N N . LYS B 1 66 ? 12.484 20.312 2.838 1 93.25 66 LYS B N 1
ATOM 1626 C CA . LYS B 1 66 ? 12.211 21.234 3.93 1 93.25 66 LYS B CA 1
ATOM 1627 C C . LYS B 1 66 ? 10.797 21.797 3.838 1 93.25 66 LYS B C 1
ATOM 1629 O O . LYS B 1 66 ? 10.391 22.297 2.789 1 93.25 66 LYS B O 1
ATOM 1634 N N . LYS B 1 67 ? 10.023 21.594 4.922 1 95.06 67 LYS B N 1
ATOM 1635 C CA . LYS B 1 67 ? 8.664 22.109 5.047 1 95.06 67 LYS B CA 1
ATOM 1636 C C . LYS B 1 67 ? 8.492 22.891 6.34 1 95.06 67 LYS B C 1
ATOM 1638 O O . LYS B 1 67 ? 7.738 22.484 7.227 1 95.06 67 LYS B O 1
ATOM 1643 N N . SER B 1 68 ? 9.07 24.062 6.34 1 94.44 68 SER B N 1
ATOM 1644 C CA . SER B 1 68 ? 9.086 24.875 7.543 1 94.44 68 SER B CA 1
ATOM 1645 C C . SER B 1 68 ? 7.703 25.438 7.859 1 94.44 68 SER B C 1
ATOM 1647 O O . SER B 1 68 ? 7.402 25.75 9.008 1 94.44 68 SER B O 1
ATOM 1649 N N . ASN B 1 69 ? 6.887 25.469 6.898 1 94.44 69 ASN B N 1
ATOM 1650 C CA . ASN B 1 69 ? 5.57 26.094 7.043 1 94.44 69 ASN B CA 1
ATOM 1651 C C . ASN B 1 69 ? 4.535 25.094 7.547 1 94.44 69 ASN B C 1
ATOM 1653 O O . ASN B 1 69 ? 3.367 25.438 7.734 1 94.44 69 ASN B O 1
ATOM 1657 N N . ILE B 1 70 ? 4.883 23.859 7.723 1 97.88 70 ILE B N 1
ATOM 1658 C CA . ILE B 1 70 ? 3.947 22.828 8.172 1 97.88 70 ILE B CA 1
ATOM 1659 C C . ILE B 1 70 ? 4.367 22.328 9.547 1 97.88 70 ILE B C 1
ATOM 1661 O O . ILE B 1 70 ? 5.492 21.844 9.727 1 97.88 70 ILE B O 1
ATOM 1665 N N . PRO B 1 71 ? 3.498 22.438 10.5 1 97.62 71 PRO B N 1
ATOM 1666 C CA . PRO B 1 71 ? 3.816 21.844 11.805 1 97.62 71 PRO B CA 1
ATOM 1667 C C . PRO B 1 71 ? 4.145 20.359 11.703 1 97.62 71 PRO B C 1
ATOM 1669 O O . PRO B 1 71 ? 3.51 19.641 10.93 1 97.62 71 PRO B O 1
ATOM 1672 N N . PRO B 1 72 ? 5.113 19.859 12.516 1 98 72 PRO B N 1
ATOM 1673 C CA . PRO B 1 72 ? 5.562 18.469 12.406 1 98 72 PRO B CA 1
ATOM 1674 C C . PRO B 1 72 ? 4.422 17.469 12.578 1 98 72 PRO B C 1
ATOM 1676 O O . PRO B 1 72 ? 4.332 16.484 11.828 1 98 72 PRO B O 1
ATOM 1679 N N . GLU B 1 73 ? 3.535 17.719 13.484 1 98.12 73 GLU B N 1
ATOM 1680 C CA . GLU B 1 73 ? 2.453 16.781 13.758 1 98.12 73 GLU B CA 1
ATOM 1681 C C . GLU B 1 73 ? 1.478 16.703 12.586 1 98.12 73 GLU B C 1
ATOM 1683 O O . GLU B 1 73 ? 0.897 15.656 12.32 1 98.12 73 GLU B O 1
ATOM 1688 N N . ILE B 1 74 ? 1.303 17.781 11.875 1 98.75 74 ILE B N 1
ATOM 1689 C CA . ILE B 1 74 ? 0.412 17.844 10.719 1 98.75 74 ILE B CA 1
ATOM 1690 C C . ILE B 1 74 ? 1.023 17.062 9.555 1 98.75 74 ILE B C 1
ATOM 1692 O O . ILE B 1 74 ? 0.351 16.25 8.93 1 98.75 74 ILE B O 1
ATOM 1696 N N . LEU B 1 75 ? 2.283 17.328 9.359 1 98.69 75 LEU B N 1
ATOM 1697 C CA . LEU B 1 75 ? 2.955 16.641 8.266 1 98.69 75 LEU B CA 1
ATOM 1698 C C . LEU B 1 75 ? 2.994 15.133 8.508 1 98.69 75 LEU B C 1
ATOM 1700 O O . LEU B 1 75 ? 2.715 14.344 7.605 1 98.69 75 LEU B O 1
ATOM 1704 N N . GLU B 1 76 ? 3.365 14.805 9.711 1 98.62 76 GLU B N 1
ATOM 1705 C CA . GLU B 1 76 ? 3.408 13.383 10.047 1 98.62 76 GLU B CA 1
ATOM 1706 C C . GLU B 1 76 ? 2.051 12.719 9.82 1 98.62 76 GLU B C 1
ATOM 1708 O O . GLU B 1 76 ? 1.975 11.602 9.312 1 98.62 76 GLU B O 1
ATOM 1713 N N . ASN B 1 77 ? 0.976 13.375 10.227 1 98.75 77 ASN B N 1
ATOM 1714 C CA . ASN B 1 77 ? -0.386 12.891 10.031 1 98.75 77 ASN B CA 1
ATOM 1715 C C . ASN B 1 77 ? -0.699 12.688 8.555 1 98.75 77 ASN B C 1
ATOM 1717 O O . ASN B 1 77 ? -1.253 11.656 8.164 1 98.75 77 ASN B O 1
ATOM 1721 N N . ILE B 1 78 ? -0.299 13.586 7.699 1 98.81 78 ILE B N 1
ATOM 1722 C CA . ILE B 1 78 ? -0.546 13.539 6.266 1 98.81 78 ILE B CA 1
ATOM 1723 C C . ILE B 1 78 ? 0.271 12.414 5.637 1 98.81 78 ILE B C 1
ATOM 1725 O O . ILE B 1 78 ? -0.225 11.688 4.773 1 98.81 78 ILE B O 1
ATOM 1729 N N . ILE B 1 79 ? 1.498 12.266 6.066 1 98.69 79 ILE B N 1
ATOM 1730 C CA . ILE B 1 79 ? 2.35 11.227 5.504 1 98.69 79 ILE B CA 1
ATOM 1731 C C . ILE B 1 79 ? 1.836 9.852 5.93 1 98.69 79 ILE B C 1
ATOM 1733 O O . ILE B 1 79 ? 1.804 8.914 5.129 1 98.69 79 ILE B O 1
ATOM 1737 N N . ARG B 1 80 ? 1.435 9.734 7.195 1 98.44 80 ARG B N 1
ATOM 1738 C CA . ARG B 1 80 ? 0.801 8.5 7.645 1 98.44 80 ARG B CA 1
ATOM 1739 C C . ARG B 1 80 ? -0.39 8.141 6.762 1 98.44 80 ARG B C 1
ATOM 1741 O O . ARG B 1 80 ? -0.57 6.98 6.395 1 98.44 80 ARG B O 1
ATOM 1748 N N . PHE B 1 81 ? -1.141 9.141 6.438 1 98.56 81 PHE B N 1
ATOM 1749 C CA . PHE B 1 81 ? -2.289 8.961 5.559 1 98.56 81 PHE B CA 1
ATOM 1750 C C . PHE B 1 81 ? -1.861 8.375 4.219 1 98.56 81 PHE B C 1
ATOM 1752 O O . PHE B 1 81 ? -2.525 7.484 3.684 1 98.56 81 PHE B O 1
ATOM 1759 N N . LEU B 1 82 ? -0.826 8.805 3.715 1 98.5 82 LEU B N 1
ATOM 1760 C CA . LEU B 1 82 ? -0.344 8.305 2.43 1 98.5 82 LEU B CA 1
ATOM 1761 C C . LEU B 1 82 ? 0.031 6.832 2.521 1 98.5 82 LEU B C 1
ATOM 1763 O O . LEU B 1 82 ? -0.061 6.102 1.533 1 98.5 82 LEU B O 1
ATOM 1767 N N . TYR B 1 83 ? 0.407 6.383 3.678 1 98.38 83 TYR B N 1
ATOM 1768 C CA . TYR B 1 83 ? 0.829 5 3.85 1 98.38 83 TYR B CA 1
ATOM 1769 C C . TYR B 1 83 ? -0.372 4.086 4.059 1 98.38 83 TYR B C 1
ATOM 1771 O O . TYR B 1 83 ? -0.419 2.979 3.514 1 98.38 83 TYR B O 1
ATOM 1779 N N . CYS B 1 84 ? -1.297 4.582 4.844 1 98 84 CYS B N 1
ATOM 1780 C CA . CYS B 1 84 ? -2.262 3.582 5.285 1 98 84 CYS B CA 1
ATOM 1781 C C . CYS B 1 84 ? -3.674 4.16 5.309 1 98 84 CYS B C 1
ATOM 1783 O O . CYS B 1 84 ? -4.613 3.492 5.742 1 98 84 CYS B O 1
ATOM 1785 N N . GLY B 1 85 ? -3.863 5.406 4.953 1 97.88 85 GLY B N 1
ATOM 1786 C CA . GLY B 1 85 ? -5.188 5.98 4.785 1 97.88 85 GLY B CA 1
ATOM 1787 C C . GLY B 1 85 ? -5.801 6.457 6.09 1 97.88 85 GLY B C 1
ATOM 1788 O O . GLY B 1 85 ? -6.953 6.895 6.117 1 97.88 85 GLY B O 1
ATOM 1789 N N . LYS B 1 86 ? -5.055 6.398 7.16 1 97.62 86 LYS B N 1
ATOM 1790 C CA . LYS B 1 86 ? -5.543 6.887 8.445 1 97.62 86 LYS B CA 1
ATOM 1791 C C . LYS B 1 86 ? -5.207 8.359 8.641 1 97.62 86 LYS B C 1
ATOM 1793 O O . LYS B 1 86 ? -4.125 8.812 8.258 1 97.62 86 LYS B O 1
ATOM 1798 N N . ILE B 1 87 ? -6.152 9.055 9.211 1 98 87 ILE B N 1
ATOM 1799 C CA . ILE B 1 87 ? -5.957 10.469 9.523 1 98 87 ILE B CA 1
ATOM 1800 C C . ILE B 1 87 ? -6.547 10.773 10.898 1 98 87 ILE B C 1
ATOM 1802 O O . ILE B 1 87 ? -7.664 10.359 11.211 1 98 87 ILE B O 1
ATOM 1806 N N . ASN B 1 88 ? -5.809 11.367 11.773 1 98.12 88 ASN B N 1
ATOM 1807 C CA . ASN B 1 88 ? -6.309 11.914 13.031 1 98.12 88 ASN B CA 1
ATOM 1808 C C . ASN B 1 88 ? -6.844 13.336 12.852 1 98.12 88 ASN B C 1
ATOM 1810 O O . ASN B 1 88 ? -6.07 14.297 12.805 1 98.12 88 ASN B O 1
ATOM 1814 N N . LEU B 1 89 ? -8.133 13.406 12.812 1 98.19 89 LEU B N 1
ATOM 1815 C CA . LEU B 1 89 ? -8.805 14.641 12.445 1 98.19 89 LEU B CA 1
ATOM 1816 C C . LEU B 1 89 ? -9.594 15.195 13.633 1 98.19 89 LEU B C 1
ATOM 1818 O O . LEU B 1 89 ? -10.32 14.461 14.297 1 98.19 89 LEU B O 1
ATOM 1822 N N . SER B 1 90 ? -9.445 16.328 13.969 1 98.19 90 SER B N 1
ATOM 1823 C CA . SER B 1 90 ? -10.172 17.078 14.992 1 98.19 90 SER B CA 1
ATOM 1824 C C . SER B 1 90 ? -10.391 18.516 14.57 1 98.19 90 SER B C 1
ATOM 1826 O O . SER B 1 90 ? -9.812 18.984 13.586 1 98.19 90 SER B O 1
ATOM 1828 N N . LEU B 1 91 ? -11.156 19.25 15.312 1 97.12 91 LEU B N 1
ATOM 1829 C CA . LEU B 1 91 ? -11.398 20.656 15.008 1 97.12 91 LEU B CA 1
ATOM 1830 C C . LEU B 1 91 ? -10.125 21.484 15.164 1 97.12 91 LEU B C 1
ATOM 1832 O O . LEU B 1 91 ? -9.906 22.453 14.43 1 97.12 91 LEU B O 1
ATOM 1836 N N . GLU B 1 92 ? -9.266 21.062 16.031 1 97.81 92 GLU B N 1
ATOM 1837 C CA . GLU B 1 92 ? -8.047 21.797 16.359 1 97.81 92 GLU B CA 1
ATOM 1838 C C . GLU B 1 92 ? -7.047 21.75 15.203 1 97.81 92 GLU B C 1
ATOM 1840 O O . GLU B 1 92 ? -6.277 22.688 15 1 97.81 92 GLU B O 1
ATOM 1845 N N . ASN B 1 93 ? -7.113 20.672 14.461 1 98.5 93 ASN B N 1
ATOM 1846 C CA . ASN B 1 93 ? -6.055 20.516 13.469 1 98.5 93 ASN B CA 1
ATOM 1847 C C . ASN B 1 93 ? -6.617 20.516 12.047 1 98.5 93 ASN B C 1
ATOM 1849 O O . ASN B 1 93 ? -5.855 20.531 11.078 1 98.5 93 ASN B O 1
ATOM 1853 N N . ALA B 1 94 ? -7.863 20.578 11.852 1 98.56 94 ALA B N 1
ATOM 1854 C CA . ALA B 1 94 ? -8.547 20.406 10.57 1 98.56 94 ALA B CA 1
ATOM 1855 C C . ALA B 1 94 ? -8.07 21.438 9.555 1 98.56 94 ALA B C 1
ATOM 1857 O O . ALA B 1 94 ? -7.812 21.094 8.398 1 98.56 94 ALA B O 1
ATOM 1858 N N . SER B 1 95 ? -7.969 22.688 9.953 1 98.25 95 SER B N 1
ATOM 1859 C CA . SER B 1 95 ? -7.57 23.734 9.016 1 98.25 95 SER B CA 1
ATOM 1860 C C . SER B 1 95 ? -6.16 23.5 8.484 1 98.25 95 SER B C 1
ATOM 1862 O O . SER B 1 95 ? -5.914 23.625 7.285 1 98.25 95 SER B O 1
ATOM 1864 N N . ALA B 1 96 ? -5.242 23.188 9.383 1 98.56 96 ALA B N 1
ATOM 1865 C CA . ALA B 1 96 ? -3.861 22.922 8.984 1 98.56 96 ALA B CA 1
ATOM 1866 C C . ALA B 1 96 ? -3.768 21.688 8.102 1 98.56 96 ALA B C 1
ATOM 1868 O O . ALA B 1 96 ? -3.023 21.672 7.117 1 98.56 96 ALA B O 1
ATOM 1869 N N . LEU B 1 97 ? -4.523 20.656 8.398 1 98.81 97 LEU B N 1
ATOM 1870 C CA . LEU B 1 97 ? -4.562 19.438 7.59 1 98.81 97 LEU B CA 1
ATOM 1871 C C . LEU B 1 97 ? -5.109 19.734 6.195 1 98.81 97 LEU B C 1
ATOM 1873 O O . LEU B 1 97 ? -4.594 19.219 5.199 1 98.81 97 LEU B O 1
ATOM 1877 N N . LEU B 1 98 ? -6.152 20.562 6.176 1 98.81 98 LEU B N 1
ATOM 1878 C CA . LEU B 1 98 ? -6.754 20.922 4.895 1 98.81 98 LEU B CA 1
ATOM 1879 C C . LEU B 1 98 ? -5.75 21.656 4.012 1 98.81 98 LEU B C 1
ATOM 1881 O O . LEU B 1 98 ? -5.602 21.344 2.832 1 98.81 98 LEU B O 1
ATOM 1885 N N . LYS B 1 99 ? -5.113 22.594 4.602 1 98.69 99 LYS B N 1
ATOM 1886 C CA . LYS B 1 99 ? -4.117 23.375 3.865 1 98.69 99 LYS B CA 1
ATOM 1887 C C . LYS B 1 99 ? -3.021 22.453 3.312 1 98.69 99 LYS B C 1
ATOM 1889 O O . LYS B 1 99 ? -2.635 22.578 2.148 1 98.69 99 LYS B O 1
ATOM 1894 N N . THR B 1 100 ? -2.527 21.578 4.105 1 98.62 100 THR B N 1
ATOM 1895 C CA . THR B 1 100 ? -1.453 20.672 3.705 1 98.62 100 THR B CA 1
ATOM 1896 C C . THR B 1 100 ? -1.941 19.688 2.652 1 98.62 100 THR B C 1
ATOM 1898 O O . THR B 1 100 ? -1.239 19.422 1.676 1 98.62 100 THR B O 1
ATOM 1901 N N . ALA B 1 101 ? -3.104 19.125 2.846 1 98.69 101 ALA B N 1
ATOM 1902 C CA . ALA B 1 101 ? -3.689 18.219 1.859 1 98.69 101 ALA B CA 1
ATOM 1903 C C . ALA B 1 101 ? -3.793 18.891 0.492 1 98.69 101 ALA B C 1
ATOM 1905 O O . ALA B 1 101 ? -3.512 18.266 -0.534 1 98.69 101 ALA B O 1
ATOM 1906 N N . ASN B 1 102 ? -4.199 20.141 0.516 1 98.56 102 ASN B N 1
ATOM 1907 C CA . ASN B 1 102 ? -4.281 20.891 -0.732 1 98.56 102 ASN B CA 1
ATOM 1908 C C . ASN B 1 102 ? -2.902 21.109 -1.348 1 98.56 102 ASN B C 1
ATOM 1910 O O . ASN B 1 102 ? -2.732 20.984 -2.561 1 98.56 102 ASN B O 1
ATOM 1914 N N . GLU B 1 103 ? -1.956 21.469 -0.515 1 97.31 103 GLU B N 1
ATOM 1915 C CA . GLU B 1 103 ? -0.596 21.656 -1.009 1 97.31 103 GLU B CA 1
ATOM 1916 C C . GLU B 1 103 ? -0.072 20.391 -1.68 1 97.31 103 GLU B C 1
ATOM 1918 O O . GLU B 1 103 ? 0.568 20.453 -2.73 1 97.31 103 GLU B O 1
ATOM 1923 N N . PHE B 1 104 ? -0.353 19.25 -1.084 1 97.75 104 PHE B N 1
ATOM 1924 C CA . PHE B 1 104 ? 0.159 17.969 -1.582 1 97.75 104 PHE B CA 1
ATOM 1925 C C . PHE B 1 104 ? -0.797 17.375 -2.604 1 97.75 104 PHE B C 1
ATOM 1927 O O . PHE B 1 104 ? -0.651 16.203 -2.982 1 97.75 104 PHE B O 1
ATOM 1934 N N . GLU B 1 105 ? -1.829 18.094 -2.967 1 97.94 105 GLU B N 1
ATOM 1935 C CA . GLU B 1 105 ? -2.775 17.719 -4.016 1 97.94 105 GLU B CA 1
ATOM 1936 C C . GLU B 1 105 ? -3.494 16.422 -3.674 1 97.94 105 GLU B C 1
ATOM 1938 O O . GLU B 1 105 ? -3.682 15.555 -4.539 1 97.94 105 GLU B O 1
ATOM 1943 N N . LEU B 1 106 ? -3.797 16.25 -2.412 1 98.25 106 LEU B N 1
ATOM 1944 C CA . LEU B 1 106 ? -4.59 15.117 -1.938 1 98.25 106 LEU B CA 1
ATOM 1945 C C . LEU B 1 106 ? -6.07 15.477 -1.885 1 98.25 106 LEU B C 1
ATOM 1947 O O . LEU B 1 106 ? -6.625 15.688 -0.803 1 98.25 106 LEU B O 1
ATOM 1951 N N . HIS B 1 107 ? -6.707 15.391 -2.998 1 97.94 107 HIS B N 1
ATOM 1952 C CA . HIS B 1 107 ? -8.031 15.984 -3.168 1 97.94 107 HIS B CA 1
ATOM 1953 C C . HIS B 1 107 ? -9.086 15.203 -2.381 1 97.94 107 HIS B C 1
ATOM 1955 O O . HIS B 1 107 ? -9.969 15.797 -1.77 1 97.94 107 HIS B O 1
ATOM 1961 N N . SER B 1 108 ? -8.984 13.898 -2.418 1 97.94 108 SER B N 1
ATOM 1962 C CA . SER B 1 108 ? -9.945 13.109 -1.665 1 97.94 108 SER B CA 1
ATOM 1963 C C . SER B 1 108 ? -9.867 13.406 -0.172 1 97.94 108 SER B C 1
ATOM 1965 O O . SER B 1 108 ? -10.891 13.539 0.498 1 97.94 108 SER B O 1
ATOM 1967 N N . LEU B 1 109 ? -8.695 13.469 0.302 1 98.25 109 LEU B N 1
ATOM 1968 C CA . LEU B 1 109 ? -8.508 13.797 1.711 1 98.25 109 LEU B CA 1
ATOM 1969 C C . LEU B 1 109 ? -9 15.211 2.014 1 98.25 109 LEU B C 1
ATOM 1971 O O . LEU B 1 109 ? -9.68 15.43 3.018 1 98.25 109 LEU B O 1
ATOM 1975 N N . ALA B 1 110 ? -8.656 16.172 1.164 1 98.62 110 ALA B N 1
ATOM 1976 C CA . ALA B 1 110 ? -9.094 17.547 1.345 1 98.62 110 ALA B CA 1
ATOM 1977 C C . ALA B 1 110 ? -10.617 17.641 1.407 1 98.62 110 ALA B C 1
ATOM 1979 O O . ALA B 1 110 ? -11.172 18.328 2.271 1 98.62 110 ALA B O 1
ATOM 1980 N N . ASN B 1 111 ? -11.219 16.969 0.523 1 98.62 111 ASN B N 1
ATOM 1981 C CA . ASN B 1 111 ? -12.68 16.953 0.511 1 98.62 111 ASN B CA 1
ATOM 1982 C C . ASN B 1 111 ? -13.242 16.391 1.815 1 98.62 111 ASN B C 1
ATOM 1984 O O . ASN B 1 111 ? -14.219 16.922 2.35 1 98.62 111 ASN B O 1
ATOM 1988 N N . HIS B 1 112 ? -12.68 15.336 2.293 1 98.19 112 HIS B N 1
ATOM 1989 C CA . HIS B 1 112 ? -13.102 14.734 3.549 1 98.19 112 HIS B CA 1
ATOM 1990 C C . HIS B 1 112 ? -12.977 15.719 4.707 1 98.19 112 HIS B C 1
ATOM 1992 O O . HIS B 1 112 ? -13.891 15.828 5.535 1 98.19 112 HIS B O 1
ATOM 1998 N N . ILE B 1 113 ? -11.891 16.406 4.773 1 98.44 113 ILE B N 1
ATOM 1999 C CA . ILE B 1 113 ? -11.648 17.375 5.84 1 98.44 113 ILE B CA 1
ATOM 2000 C C . ILE B 1 113 ? -12.641 18.531 5.73 1 98.44 113 ILE B C 1
ATOM 2002 O O . ILE B 1 113 ? -13.18 18.984 6.738 1 98.44 113 ILE B O 1
ATOM 2006 N N . GLN B 1 114 ? -12.859 18.969 4.516 1 98.38 114 GLN B N 1
ATOM 2007 C CA . GLN B 1 114 ? -13.82 20.047 4.285 1 98.38 114 GLN B CA 1
ATOM 2008 C C . GLN B 1 114 ? -15.211 19.641 4.766 1 98.38 114 GLN B C 1
ATOM 2010 O O . GLN B 1 114 ? -15.906 20.438 5.41 1 98.38 114 GLN B O 1
ATOM 2015 N N . GLU B 1 115 ? -15.602 18.469 4.422 1 98.06 115 GLU B N 1
ATOM 2016 C CA . GLU B 1 115 ? -16.891 17.953 4.871 1 98.06 115 GLU B CA 1
ATOM 2017 C C . GLU B 1 115 ? -16.969 17.922 6.395 1 98.06 115 GLU B C 1
ATOM 2019 O O . GLU B 1 115 ? -18.016 18.266 6.973 1 98.06 115 GLU B O 1
ATOM 2024 N N . PHE B 1 116 ? -15.984 17.484 7.039 1 98 116 PHE B N 1
ATOM 2025 C CA . PHE B 1 116 ? -15.906 17.453 8.492 1 98 116 PHE B CA 1
ATOM 2026 C C . PHE B 1 116 ? -16.094 18.844 9.078 1 98 116 PHE B C 1
ATOM 2028 O O . PHE B 1 116 ? -16.859 19.016 10.039 1 98 116 PHE B O 1
ATOM 2035 N N . LEU B 1 117 ? -15.438 19.797 8.469 1 97.19 117 LEU B N 1
ATOM 2036 C CA . LEU B 1 117 ? -15.523 21.172 8.945 1 97.19 117 LEU B CA 1
ATOM 2037 C C . LEU B 1 117 ? -16.922 21.734 8.742 1 97.19 117 LEU B C 1
ATOM 2039 O O . LEU B 1 117 ? -17.469 22.391 9.633 1 97.19 117 LEU B O 1
ATOM 2043 N N . ILE B 1 118 ? -17.5 21.438 7.625 1 96.94 118 ILE B N 1
ATOM 2044 C CA . ILE B 1 118 ? -18.844 21.906 7.309 1 96.94 118 ILE B CA 1
ATOM 2045 C C . ILE B 1 118 ? -19.844 21.297 8.289 1 96.94 118 ILE B C 1
ATOM 2047 O O . ILE B 1 118 ? -20.703 22 8.836 1 96.94 118 ILE B O 1
ATOM 2051 N N . ASP B 1 119 ? -19.703 20.031 8.523 1 95.94 119 ASP B N 1
ATOM 2052 C CA . ASP B 1 119 ? -20.609 19.328 9.422 1 95.94 119 ASP B CA 1
ATOM 2053 C C . ASP B 1 119 ? -20.531 19.891 10.844 1 95.94 119 ASP B C 1
ATOM 2055 O O . ASP B 1 119 ? -21.562 20 11.523 1 95.94 119 ASP B O 1
ATOM 2059 N N . ASN B 1 120 ? -19.391 20.219 11.328 1 94.25 120 ASN B N 1
ATOM 2060 C CA . ASN B 1 120 ? -19.219 20.75 12.672 1 94.25 120 ASN B CA 1
ATOM 2061 C C . ASN B 1 120 ? -19.719 22.188 12.773 1 94.25 120 ASN B C 1
ATOM 2063 O O . ASN B 1 120 ? -20.203 22.609 13.828 1 94.25 120 ASN B O 1
ATOM 2067 N N . GLN B 1 121 ? -19.531 22.906 11.727 1 91.56 121 GLN B N 1
ATOM 2068 C CA . GLN B 1 121 ? -20.062 24.266 11.703 1 91.56 121 GLN B CA 1
ATOM 2069 C C . GLN B 1 121 ? -21.594 24.266 11.734 1 91.56 121 GLN B C 1
ATOM 2071 O O . GLN B 1 121 ? -22.203 25.078 12.438 1 91.56 121 GLN B O 1
ATOM 2076 N N . LYS B 1 122 ? -22.234 23.375 11.039 1 90.5 122 LYS B N 1
ATOM 2077 C CA . LYS B 1 122 ? -23.688 23.234 11.062 1 90.5 122 LYS B CA 1
ATOM 2078 C C . LYS B 1 122 ? -24.188 22.875 12.453 1 90.5 122 LYS B C 1
ATOM 2080 O O . LYS B 1 122 ? -25.172 23.422 12.93 1 90.5 122 LYS B O 1
ATOM 2085 N N . LYS B 1 123 ? -23.641 22.016 13.102 1 89.12 123 LYS B N 1
ATOM 208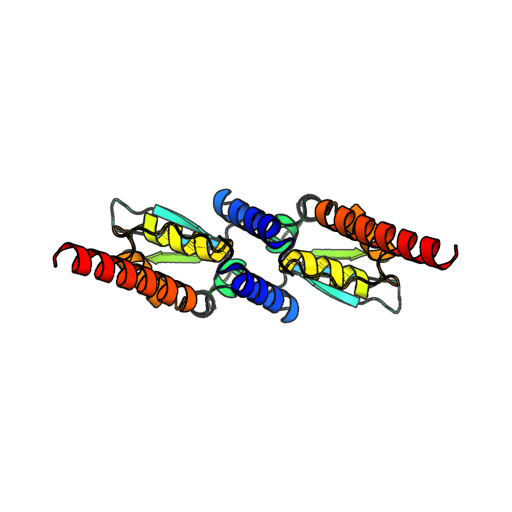6 C CA . LYS B 1 123 ? -24.031 21.594 14.445 1 89.12 123 LYS B CA 1
ATOM 2087 C C . LYS B 1 123 ? -23.969 22.75 15.438 1 89.12 123 LYS B C 1
ATOM 2089 O O . LYS B 1 123 ? -24.844 22.906 16.281 1 89.12 123 LYS B O 1
ATOM 2094 N N . LEU B 1 124 ? -22.891 23.531 15.234 1 87.75 124 LEU B N 1
ATOM 2095 C CA . LEU B 1 124 ? -22.688 24.672 16.109 1 87.75 124 LEU B CA 1
ATOM 2096 C C . LEU B 1 124 ? -23.766 25.734 15.883 1 87.75 124 LEU B C 1
ATOM 2098 O O . LEU B 1 124 ? -24.266 26.328 16.828 1 87.75 124 LEU B O 1
ATOM 2102 N N . SER B 1 125 ? -24.062 25.906 14.656 1 88.81 125 SER B N 1
ATOM 2103 C CA . SER B 1 125 ? -25.094 26.859 14.328 1 88.81 125 SER B CA 1
ATOM 2104 C C . SER B 1 125 ? -26.453 26.422 14.883 1 88.81 125 SER B C 1
ATOM 2106 O O . SER B 1 125 ? -27.25 27.266 15.32 1 88.81 125 SER B O 1
ATOM 2108 N N . LYS B 1 126 ? -26.844 25.234 14.852 1 89.12 126 LYS B N 1
ATOM 2109 C CA . LYS B 1 126 ? -28.109 24.703 15.352 1 89.12 126 LYS B CA 1
ATOM 2110 C C . LYS B 1 126 ? -28.203 24.844 16.875 1 89.12 126 LYS B C 1
ATOM 2112 O O . LYS B 1 126 ? -29.297 25.047 17.406 1 89.12 126 LYS B O 1
ATOM 2117 N N . ILE B 1 127 ? -26.922 24.859 17.453 1 85.75 127 ILE B N 1
ATOM 2118 C CA . ILE B 1 127 ? -26.891 24.984 18.906 1 85.75 127 ILE B CA 1
ATOM 2119 C C . ILE B 1 127 ? -27.078 26.438 19.312 1 85.75 127 ILE B C 1
ATOM 2121 O O . ILE B 1 127 ? -27.672 26.734 20.359 1 85.75 127 ILE B O 1
ATOM 2125 N N . MET B 1 128 ? -26.641 27.219 18.578 1 85.94 128 MET B N 1
ATOM 2126 C CA . MET B 1 128 ? -26.703 28.656 18.906 1 85.94 128 MET B CA 1
ATOM 2127 C C . MET B 1 128 ? -28.109 29.203 18.609 1 85.94 128 MET B C 1
ATOM 2129 O O . MET B 1 128 ? -28.484 30.25 19.141 1 85.94 128 MET B O 1
ATOM 2133 N N . LEU B 1 129 ? -28.844 28.5 17.75 1 75.12 129 LEU B N 1
ATOM 2134 C CA . LEU B 1 129 ? -30.219 28.922 17.5 1 75.12 129 LEU B CA 1
ATOM 2135 C C . LEU B 1 129 ? -31.172 28.281 18.5 1 75.12 129 LEU B C 1
ATOM 2137 O O . LEU B 1 129 ? -32.156 28.906 18.938 1 75.12 129 LEU B O 1
#

Secondary structure (DSSP, 8-state):
--TTHHHHHHHHHHHHHHT-S--EEEEES-TTS-EEEEE-HHHHHHH-HHHHHHGGG--SS-EEEEETTS-HHHHHHHHHHHHHS-----TTTHHHHHHHHHHTT-HHHHHHHHHHHHHHHHHHHHHH-/--TTHHHHHHHHHHHHHHT-S--EEEEES-TTS-EEEEE-HHHHHHH-HHHHHHGGG--SS-EEEEETTS-HHHHHHHHHHHHHS-----TTTHHHHHHHHHHTT-HHHHHHHHHHHHHHHHHHHHHH-